Protein AF-A0A453JU46-F1 (afdb_monomer)

InterPro domains:
  IPR044986 Kinesin-like protein KIF15/KIN-12 [PTHR37739] (1-219)

Structure (mmCIF, N/CA/C/O backbone):
data_AF-A0A453JU46-F1
#
_entry.id   AF-A0A453JU46-F1
#
loop_
_atom_site.group_PDB
_atom_site.id
_atom_site.type_symbol
_atom_site.label_atom_id
_atom_site.label_alt_id
_atom_site.label_comp_id
_atom_site.label_asym_id
_atom_site.label_entity_id
_atom_site.label_seq_id
_atom_site.pdbx_PDB_ins_code
_atom_site.Cartn_x
_atom_site.Cartn_y
_atom_site.Cartn_z
_atom_site.occupancy
_atom_site.B_iso_or_equiv
_atom_site.auth_seq_id
_atom_site.auth_comp_id
_atom_site.auth_asym_id
_atom_site.auth_atom_id
_atom_site.pdbx_PDB_model_num
ATOM 1 N N . MET A 1 1 ? 54.186 33.651 -95.952 1.00 69.62 1 MET A N 1
ATOM 2 C CA . MET A 1 1 ? 53.707 34.068 -94.615 1.00 69.62 1 MET A CA 1
ATOM 3 C C . MET A 1 1 ? 52.520 33.231 -94.115 1.00 69.62 1 MET A C 1
ATOM 5 O O . MET A 1 1 ? 52.622 32.747 -93.003 1.00 69.62 1 MET A O 1
ATOM 9 N N . LYS A 1 2 ? 51.456 32.973 -94.900 1.00 84.31 2 LYS A N 1
ATOM 10 C CA . LYS A 1 2 ? 50.237 32.256 -94.434 1.00 84.31 2 LYS A CA 1
ATOM 11 C C . LYS A 1 2 ? 50.451 30.853 -93.828 1.00 84.31 2 LYS A C 1
ATOM 13 O O . LYS A 1 2 ? 49.889 30.560 -92.787 1.00 84.31 2 LYS A O 1
ATOM 18 N N . LEU A 1 3 ? 51.297 30.018 -94.438 1.00 89.25 3 LEU A N 1
ATOM 19 C CA . LEU A 1 3 ? 51.565 28.649 -93.956 1.00 89.25 3 LEU A CA 1
ATOM 20 C C . LEU A 1 3 ? 52.193 28.597 -92.555 1.00 89.25 3 LEU A C 1
ATOM 22 O O . LEU A 1 3 ? 51.940 27.665 -91.805 1.00 89.25 3 LEU A O 1
ATOM 26 N N . LYS A 1 4 ? 53.015 29.594 -92.205 1.00 90.38 4 LYS A N 1
ATOM 27 C CA . LYS A 1 4 ? 53.660 29.663 -90.890 1.00 90.38 4 LYS A CA 1
ATOM 28 C C . LYS A 1 4 ? 52.635 29.968 -89.797 1.00 90.38 4 LYS A C 1
ATOM 30 O O . LYS A 1 4 ? 52.620 29.296 -88.785 1.00 90.38 4 LYS A O 1
ATOM 35 N N . GLN A 1 5 ? 51.741 30.916 -90.066 1.00 91.88 5 GLN A N 1
ATOM 36 C CA . GLN A 1 5 ? 50.672 31.289 -89.144 1.00 91.88 5 GLN A CA 1
ATOM 37 C C . GLN A 1 5 ? 49.720 30.118 -88.860 1.00 91.88 5 GLN A C 1
ATOM 39 O O . GLN A 1 5 ? 49.411 29.855 -87.710 1.00 91.88 5 GLN A O 1
ATOM 44 N N . GLN A 1 6 ? 49.338 29.359 -89.892 1.00 93.81 6 GLN A N 1
ATOM 45 C CA . GLN A 1 6 ? 48.514 28.155 -89.718 1.00 93.81 6 GLN A CA 1
ATOM 46 C C . GLN A 1 6 ? 49.227 27.058 -88.915 1.00 93.81 6 GLN A C 1
ATOM 48 O O . GLN A 1 6 ? 48.598 26.336 -88.151 1.00 93.81 6 GLN A O 1
ATOM 53 N N . LEU A 1 7 ? 50.545 26.916 -89.086 1.00 93.75 7 LEU A N 1
ATOM 54 C CA . LEU A 1 7 ? 51.336 25.981 -88.288 1.00 93.75 7 LEU A CA 1
ATOM 55 C C . LEU A 1 7 ? 51.391 26.408 -86.815 1.00 93.75 7 LEU A C 1
ATOM 57 O O . LEU A 1 7 ? 51.250 25.555 -85.945 1.00 93.75 7 LEU A O 1
ATOM 61 N N . ASP A 1 8 ? 51.578 27.701 -86.550 1.00 94.94 8 ASP A N 1
ATOM 62 C CA . ASP A 1 8 ? 51.599 28.253 -85.194 1.00 94.94 8 ASP A CA 1
ATOM 63 C C . ASP A 1 8 ? 50.229 28.057 -84.505 1.00 94.94 8 ASP A C 1
ATOM 65 O O . ASP A 1 8 ? 50.184 27.554 -83.384 1.00 94.94 8 ASP A O 1
ATOM 69 N N . GLU A 1 9 ? 49.117 28.310 -85.211 1.00 95.38 9 GLU A N 1
ATOM 70 C CA . GLU A 1 9 ? 47.746 28.037 -84.737 1.00 95.38 9 GLU A CA 1
ATOM 71 C C . GLU A 1 9 ? 47.550 26.554 -84.369 1.00 95.38 9 GLU A C 1
ATOM 73 O O . GLU A 1 9 ? 47.097 26.238 -83.269 1.00 95.38 9 GLU A O 1
ATOM 78 N N . PHE A 1 10 ? 47.971 25.619 -85.231 1.00 96.88 10 PHE A N 1
ATOM 79 C CA . PHE A 1 10 ? 47.885 24.187 -84.915 1.00 96.88 10 PHE A CA 1
ATOM 80 C C . PHE A 1 10 ? 48.774 23.770 -83.736 1.00 96.88 10 PHE A C 1
ATOM 82 O O . PHE A 1 10 ? 48.432 22.839 -83.003 1.00 96.88 10 PHE A O 1
ATOM 89 N N . ILE A 1 11 ? 49.924 24.421 -83.540 1.00 96.50 11 ILE A N 1
ATOM 90 C CA . ILE A 1 11 ? 50.794 24.162 -82.387 1.00 96.50 11 ILE A CA 1
ATOM 91 C C . ILE A 1 11 ? 50.118 24.631 -81.094 1.00 96.50 11 ILE A C 1
ATOM 93 O O . ILE A 1 11 ? 50.162 23.896 -80.103 1.00 96.50 11 ILE A O 1
ATOM 97 N N . GLU A 1 12 ? 49.481 25.803 -81.107 1.00 96.88 12 GLU A N 1
ATOM 98 C CA . GLU A 1 12 ? 48.741 26.353 -79.967 1.00 96.88 12 GLU A CA 1
ATOM 99 C C . GLU A 1 12 ? 47.515 25.505 -79.612 1.00 96.88 12 GLU A C 1
ATOM 101 O O . GLU A 1 12 ? 47.357 25.127 -78.451 1.00 96.88 12 GLU A O 1
ATOM 106 N N . GLU A 1 13 ? 46.695 25.121 -80.594 1.00 97.12 13 GLU A N 1
ATOM 107 C CA . GLU A 1 13 ? 45.540 24.237 -80.375 1.00 97.12 13 GLU A CA 1
ATOM 108 C C . GLU A 1 13 ? 45.971 22.891 -79.787 1.00 97.12 13 GLU A C 1
ATOM 110 O O . GLU A 1 13 ? 45.407 22.422 -78.796 1.00 97.12 13 GLU A O 1
ATOM 115 N N . ARG A 1 14 ? 47.034 22.290 -80.342 1.00 97.50 14 ARG A N 1
ATOM 116 C CA . ARG A 1 14 ? 47.602 21.046 -79.811 1.00 97.50 14 ARG A CA 1
ATOM 117 C C . ARG A 1 14 ? 48.056 21.218 -78.363 1.00 97.50 14 ARG A C 1
ATOM 119 O O . ARG A 1 14 ? 47.830 20.319 -77.555 1.00 97.50 14 ARG A O 1
ATOM 126 N N . GLN A 1 15 ? 48.714 22.330 -78.033 1.00 97.88 15 GLN A N 1
ATOM 127 C CA . GLN A 1 15 ? 49.172 22.589 -76.670 1.00 97.88 15 GLN A CA 1
ATOM 128 C C . GLN A 1 15 ? 47.989 22.778 -75.713 1.00 97.88 15 GLN A C 1
ATOM 130 O O . GLN A 1 15 ? 47.972 22.164 -74.651 1.00 97.88 15 GLN A O 1
ATOM 135 N N . SER A 1 16 ? 46.962 23.522 -76.129 1.00 97.38 16 SER A N 1
ATOM 136 C CA . SER A 1 16 ? 45.732 23.708 -75.357 1.00 97.38 16 SER A CA 1
ATOM 137 C C . SER A 1 16 ? 45.021 22.381 -75.070 1.00 97.38 16 SER A C 1
ATOM 139 O O . SER A 1 16 ? 44.608 22.148 -73.935 1.00 97.38 16 SER A O 1
ATOM 141 N N . TRP A 1 17 ? 44.934 21.473 -76.049 1.00 98.12 17 TRP A N 1
ATOM 142 C CA . TRP A 1 17 ? 44.357 20.141 -75.832 1.00 98.12 17 TRP A CA 1
ATOM 143 C C . TRP A 1 17 ? 45.194 19.284 -74.885 1.00 98.12 17 TRP A C 1
ATOM 145 O O . TRP A 1 17 ? 44.633 18.562 -74.064 1.00 98.12 17 TRP A O 1
ATOM 155 N N . ILE A 1 18 ? 46.526 19.353 -74.973 1.00 97.88 18 ILE A N 1
ATOM 156 C CA . ILE A 1 18 ? 47.413 18.654 -74.032 1.00 97.88 18 ILE A CA 1
ATOM 157 C C . ILE A 1 18 ? 47.182 19.171 -72.607 1.00 97.88 18 ILE A C 1
ATOM 159 O O . ILE A 1 18 ? 47.066 18.368 -71.680 1.00 97.88 18 ILE A O 1
ATOM 163 N N . ASP A 1 19 ? 47.067 20.486 -72.433 1.00 97.88 19 ASP A N 1
ATOM 164 C CA . ASP A 1 19 ? 46.841 21.102 -71.127 1.00 97.88 19 ASP A CA 1
ATOM 165 C C . ASP A 1 19 ? 45.457 20.741 -70.562 1.00 97.88 19 ASP A C 1
ATOM 167 O O . ASP A 1 19 ? 45.364 20.359 -69.393 1.00 97.88 19 ASP A O 1
ATOM 171 N N . GLU A 1 20 ? 44.397 20.748 -71.382 1.00 98.06 20 GLU A N 1
ATOM 172 C CA . GLU A 1 20 ? 43.064 20.301 -70.950 1.00 98.06 20 GLU A CA 1
ATOM 173 C C . GLU A 1 20 ? 43.069 18.811 -70.573 1.00 98.06 20 GLU A C 1
ATOM 175 O O . GLU A 1 20 ? 42.513 18.433 -69.540 1.00 98.06 20 GLU A O 1
ATOM 180 N N . ILE A 1 21 ? 43.735 17.953 -71.354 1.00 98.00 21 ILE A N 1
ATOM 181 C CA . ILE A 1 21 ? 43.877 16.527 -71.026 1.00 98.00 21 ILE A CA 1
ATOM 182 C C . ILE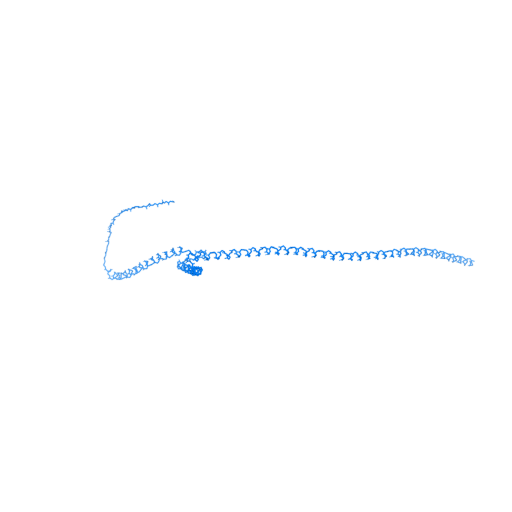 A 1 21 ? 44.589 16.356 -69.681 1.00 98.00 21 ILE A C 1
ATOM 184 O O . ILE A 1 21 ? 44.115 15.594 -68.836 1.00 98.00 21 ILE A O 1
ATOM 188 N N . ASN A 1 22 ? 45.689 17.075 -69.453 1.00 97.88 22 ASN A N 1
ATOM 189 C CA . ASN A 1 22 ? 46.433 17.019 -68.195 1.00 97.88 22 ASN A CA 1
ATOM 190 C C . ASN A 1 22 ? 45.587 17.514 -67.013 1.00 97.88 22 ASN A C 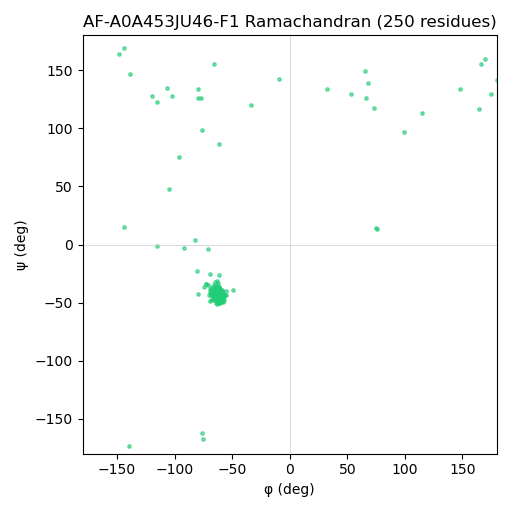1
ATOM 192 O O . ASN A 1 22 ? 45.574 16.880 -65.953 1.00 97.88 22 ASN A O 1
ATOM 196 N N . GLN A 1 23 ? 44.831 18.600 -67.194 1.00 98.00 23 GLN A N 1
ATOM 197 C CA . GLN A 1 23 ? 43.916 19.114 -66.177 1.00 98.00 23 GLN A CA 1
ATOM 198 C C . GLN A 1 23 ? 42.830 18.085 -65.838 1.00 98.00 23 GLN A C 1
ATOM 200 O O . GLN A 1 23 ? 42.654 17.741 -64.669 1.00 98.00 23 GLN A O 1
ATOM 205 N N . ARG A 1 24 ? 42.155 17.521 -66.847 1.00 98.06 24 ARG A N 1
ATOM 206 C CA . ARG A 1 24 ? 41.118 16.491 -66.662 1.00 98.06 24 ARG A CA 1
ATOM 207 C C . ARG A 1 24 ? 41.668 15.240 -65.984 1.00 98.06 24 ARG A C 1
ATOM 209 O O . ARG A 1 24 ? 40.981 14.640 -65.161 1.00 98.06 24 ARG A O 1
ATOM 216 N N . GLN A 1 25 ? 42.895 14.832 -66.312 1.00 97.69 25 GLN A N 1
ATOM 217 C CA . GLN A 1 25 ? 43.558 13.700 -65.659 1.00 97.69 25 GLN A CA 1
ATOM 218 C C . GLN A 1 25 ? 43.851 13.986 -64.183 1.00 97.69 25 GLN A C 1
ATOM 220 O O . GLN A 1 25 ? 43.612 13.118 -63.342 1.00 97.69 25 GLN A O 1
ATOM 225 N N . SER A 1 26 ? 44.306 15.199 -63.858 1.00 97.69 26 SER A N 1
ATOM 226 C CA . SER A 1 26 ? 44.518 15.641 -62.475 1.00 97.69 26 SER A CA 1
ATOM 227 C C . SER A 1 26 ? 43.207 15.659 -61.678 1.00 97.69 26 SER A C 1
ATOM 229 O O . SER A 1 26 ? 43.120 15.061 -60.603 1.00 97.69 26 SER A O 1
ATOM 231 N N . GLU A 1 27 ? 42.149 16.248 -62.242 1.00 97.88 27 GLU A N 1
ATOM 232 C CA . GLU A 1 27 ? 40.809 16.290 -61.642 1.00 97.88 27 GLU A CA 1
ATOM 233 C C . GLU A 1 27 ? 40.238 14.883 -61.418 1.00 97.88 27 GLU A C 1
ATOM 235 O O . GLU A 1 27 ? 39.717 14.578 -60.344 1.00 97.88 27 GLU A O 1
ATOM 240 N N . LEU A 1 28 ? 40.387 13.988 -62.398 1.00 98.19 28 LEU A N 1
ATOM 241 C CA . LEU A 1 28 ? 39.959 12.595 -62.291 1.00 98.19 28 LEU A CA 1
ATOM 242 C C . LEU A 1 28 ? 40.758 11.828 -61.226 1.00 98.19 28 LEU A C 1
ATOM 244 O O . LEU A 1 28 ? 40.186 10.997 -60.516 1.00 98.19 28 LEU A O 1
ATOM 248 N N . GLY A 1 29 ? 42.055 12.109 -61.083 1.00 98.25 29 GLY A N 1
ATOM 249 C CA . GLY A 1 29 ? 42.890 11.576 -60.006 1.00 98.25 29 GLY A CA 1
ATOM 250 C C . GLY A 1 29 ? 42.406 12.024 -58.625 1.00 98.25 29 GLY A C 1
ATOM 251 O O . GLY A 1 29 ? 42.187 11.185 -57.749 1.00 98.25 29 GLY A O 1
ATOM 252 N N . ALA A 1 30 ? 42.155 13.325 -58.453 1.00 98.31 30 ALA A N 1
ATOM 253 C CA . ALA A 1 30 ? 41.624 13.886 -57.212 1.00 98.31 30 ALA A CA 1
ATOM 254 C C . ALA A 1 30 ? 40.248 13.293 -56.860 1.00 98.31 30 ALA A C 1
ATOM 256 O O . ALA A 1 30 ? 40.045 12.827 -55.739 1.00 98.31 30 ALA A O 1
ATOM 257 N N . ALA A 1 31 ? 39.336 13.211 -57.835 1.00 98.19 31 ALA A N 1
ATOM 258 C CA . ALA A 1 31 ? 38.009 12.631 -57.643 1.00 98.19 31 ALA A CA 1
ATOM 259 C C . ALA A 1 31 ? 38.072 11.160 -57.195 1.00 98.19 31 ALA A C 1
ATOM 261 O O . ALA A 1 31 ? 37.333 10.758 -56.297 1.00 98.19 31 ALA A O 1
ATOM 262 N N . ARG A 1 32 ? 38.981 10.355 -57.767 1.00 98.25 32 ARG A N 1
ATOM 263 C CA . ARG A 1 32 ? 39.184 8.955 -57.350 1.00 98.25 32 ARG A CA 1
ATOM 264 C C . ARG A 1 32 ? 39.638 8.844 -55.897 1.00 98.25 32 ARG A C 1
ATOM 266 O O . ARG A 1 32 ? 39.113 8.002 -55.173 1.00 98.25 32 ARG A O 1
ATOM 273 N N . ILE A 1 33 ? 40.572 9.695 -55.470 1.00 98.31 33 ILE A N 1
ATOM 274 C CA . ILE A 1 33 ? 41.051 9.718 -54.081 1.00 98.31 33 ILE A CA 1
ATOM 275 C C . ILE A 1 33 ? 39.904 10.075 -53.133 1.00 98.31 33 ILE A C 1
ATOM 277 O O . ILE A 1 33 ? 39.695 9.381 -52.141 1.00 98.31 33 ILE A O 1
ATOM 281 N N . THR A 1 34 ? 39.124 11.113 -53.449 1.00 98.50 34 THR A N 1
ATOM 282 C CA . THR A 1 34 ? 37.988 11.527 -52.613 1.00 98.50 34 THR A CA 1
ATOM 283 C C . THR A 1 34 ? 36.923 10.437 -52.509 1.00 98.50 34 THR A C 1
ATOM 285 O O . THR A 1 34 ? 36.422 10.181 -51.416 1.00 98.50 34 THR A O 1
ATOM 288 N N . VAL A 1 35 ? 36.594 9.756 -53.611 1.00 98.50 35 VAL A N 1
ATOM 289 C CA . VAL A 1 35 ? 35.643 8.630 -53.591 1.00 98.50 35 VAL A CA 1
ATOM 290 C C . VAL A 1 35 ? 36.139 7.509 -52.681 1.00 98.50 35 VAL A C 1
ATOM 292 O O . VAL A 1 35 ? 35.359 6.974 -51.897 1.00 98.50 35 VAL A O 1
ATOM 295 N N . GLU A 1 36 ? 37.426 7.174 -52.738 1.00 98.38 36 GLU A N 1
ATOM 296 C CA . GLU A 1 36 ? 37.984 6.117 -51.895 1.00 98.38 36 GLU A CA 1
ATOM 297 C C . GLU A 1 36 ? 38.006 6.510 -50.408 1.00 98.38 36 GLU A C 1
ATOM 299 O O . GLU A 1 36 ? 37.638 5.710 -49.549 1.00 98.38 36 GLU A O 1
ATOM 304 N N . GLN A 1 37 ? 38.327 7.767 -50.092 1.00 98.44 37 GLN A N 1
ATOM 305 C CA . GLN A 1 37 ? 38.234 8.293 -48.724 1.00 98.44 37 GLN A CA 1
ATOM 306 C C . GLN A 1 37 ? 36.798 8.242 -48.182 1.00 98.44 37 GLN A C 1
ATOM 308 O O . GLN A 1 37 ? 36.578 7.863 -47.029 1.00 98.44 37 GLN A O 1
ATOM 313 N N . LEU A 1 38 ? 35.808 8.597 -49.008 1.00 98.44 38 LEU A N 1
ATOM 314 C CA . LEU A 1 38 ? 34.397 8.522 -48.629 1.00 98.44 38 LEU A CA 1
ATOM 315 C C . LEU A 1 38 ? 33.949 7.076 -48.398 1.00 98.44 38 LEU A C 1
ATOM 317 O O . LEU A 1 38 ? 33.272 6.822 -47.405 1.00 98.44 38 LEU A O 1
ATOM 321 N N . ARG A 1 39 ? 34.380 6.130 -49.240 1.00 98.50 39 ARG A N 1
ATOM 322 C CA . ARG A 1 39 ? 34.107 4.695 -49.050 1.00 98.50 39 ARG A CA 1
ATOM 323 C C . ARG A 1 39 ? 34.681 4.165 -47.744 1.00 98.50 39 ARG A C 1
ATOM 325 O O . ARG A 1 39 ? 33.989 3.474 -47.005 1.00 98.50 39 ARG A O 1
ATOM 332 N N . GLN A 1 40 ? 35.924 4.519 -47.418 1.00 98.31 40 GLN A N 1
ATOM 333 C CA . GLN A 1 40 ? 36.535 4.128 -46.145 1.00 98.31 40 GLN A CA 1
ATOM 334 C C . GLN A 1 40 ? 35.738 4.673 -44.957 1.00 98.31 40 GLN A C 1
ATOM 336 O O . GLN A 1 40 ? 35.436 3.933 -44.020 1.00 98.31 40 GLN A O 1
ATOM 341 N N . LYS A 1 41 ? 35.338 5.949 -45.013 1.00 98.44 41 LYS A N 1
ATOM 342 C CA . LYS A 1 41 ? 34.505 6.562 -43.974 1.00 98.44 41 LYS A CA 1
ATOM 343 C C . LYS A 1 41 ? 33.145 5.871 -43.849 1.00 98.44 41 LYS A C 1
ATOM 345 O O . LYS A 1 41 ? 32.692 5.633 -42.734 1.00 98.44 41 LYS A O 1
ATOM 350 N N . GLU A 1 42 ? 32.503 5.543 -44.966 1.00 98.38 42 GLU A N 1
ATOM 351 C CA . GLU A 1 42 ? 31.235 4.810 -44.988 1.00 98.38 42 GLU A CA 1
ATOM 352 C C . GLU A 1 42 ? 31.367 3.443 -44.310 1.00 98.38 42 GLU A C 1
ATOM 354 O O . GLU A 1 42 ? 30.565 3.123 -43.434 1.00 98.38 42 GLU A O 1
ATOM 359 N N . HIS A 1 43 ? 32.422 2.683 -44.615 1.00 98.38 43 HIS A N 1
ATOM 360 C CA . HIS A 1 43 ? 32.685 1.402 -43.957 1.00 98.38 43 HIS A CA 1
ATOM 361 C C . HIS A 1 43 ? 32.849 1.533 -42.437 1.00 98.38 43 HIS A C 1
ATOM 363 O O . HIS A 1 43 ? 32.278 0.731 -41.697 1.00 98.38 43 HIS A O 1
ATOM 369 N N . PHE A 1 44 ? 33.574 2.552 -41.962 1.00 98.44 44 PHE A N 1
ATOM 370 C CA . PHE A 1 44 ? 33.704 2.821 -40.525 1.00 98.44 44 PHE A CA 1
ATOM 371 C C . PHE A 1 44 ? 32.356 3.146 -39.873 1.00 98.44 44 PHE A C 1
ATOM 373 O O . PHE A 1 44 ? 32.033 2.578 -38.832 1.00 98.44 44 PHE A O 1
ATOM 380 N N . MET A 1 45 ? 31.548 4.008 -40.498 1.00 98.44 45 MET A N 1
ATOM 381 C CA . MET A 1 45 ? 30.232 4.375 -39.965 1.00 98.44 45 MET A CA 1
ATOM 382 C C . MET A 1 45 ? 29.277 3.176 -39.916 1.00 98.44 45 MET A C 1
ATOM 384 O O . MET A 1 45 ? 28.542 3.020 -38.945 1.00 98.44 45 MET A O 1
ATOM 388 N N . VAL A 1 46 ? 29.291 2.305 -40.930 1.00 98.62 46 VAL A N 1
ATOM 389 C CA . VAL A 1 46 ? 28.475 1.079 -40.934 1.00 98.62 46 VAL A CA 1
ATOM 390 C C . VAL A 1 46 ? 28.878 0.152 -39.785 1.00 98.62 46 VAL A C 1
ATOM 392 O O . VAL A 1 46 ? 28.008 -0.322 -39.055 1.00 98.62 46 VAL A O 1
ATOM 395 N N . ALA A 1 47 ? 30.181 -0.053 -39.572 1.00 98.38 47 ALA A N 1
ATOM 396 C CA . ALA A 1 47 ? 30.676 -0.880 -38.473 1.00 98.38 47 ALA A CA 1
ATOM 397 C C . ALA A 1 47 ? 30.285 -0.317 -37.093 1.00 98.38 47 ALA A C 1
ATOM 399 O O . ALA A 1 47 ? 29.863 -1.070 -36.216 1.00 98.38 47 ALA A O 1
ATOM 400 N N . GLU A 1 48 ? 30.374 1.003 -36.909 1.00 98.31 48 GLU A N 1
ATOM 401 C CA . GLU A 1 48 ? 29.955 1.677 -35.675 1.00 98.31 48 GLU A CA 1
ATOM 402 C C . GLU A 1 48 ? 28.447 1.529 -35.429 1.00 98.31 48 GLU A C 1
ATOM 404 O O . GLU A 1 48 ? 28.020 1.198 -34.323 1.00 98.31 48 GLU A O 1
ATOM 409 N N . VAL A 1 49 ? 27.628 1.694 -36.470 1.00 98.56 49 VAL A N 1
ATOM 410 C CA . VAL A 1 49 ? 26.175 1.495 -36.383 1.00 98.56 49 VAL A CA 1
ATOM 411 C C . VAL A 1 49 ? 25.831 0.063 -35.976 1.00 98.56 49 VAL A C 1
ATOM 413 O O . VAL A 1 49 ? 24.940 -0.141 -35.148 1.00 98.56 49 VAL A O 1
ATOM 416 N N . ASP A 1 50 ? 26.509 -0.935 -36.536 1.00 98.56 50 ASP A N 1
ATOM 417 C CA . ASP A 1 50 ? 26.232 -2.333 -36.214 1.00 98.56 50 ASP A CA 1
ATOM 418 C C . ASP A 1 50 ? 26.696 -2.709 -34.801 1.00 98.56 50 ASP A C 1
ATOM 420 O O . ASP A 1 50 ? 25.980 -3.434 -34.101 1.00 98.56 50 ASP A O 1
ATOM 424 N N . LEU A 1 51 ? 27.807 -2.136 -34.327 1.00 98.56 51 LEU A N 1
ATOM 425 C CA . LEU A 1 51 ? 28.226 -2.249 -32.930 1.00 98.56 51 LEU A CA 1
ATOM 426 C C . LEU A 1 51 ? 27.168 -1.656 -31.986 1.00 98.56 51 LEU A C 1
ATOM 428 O O . LEU A 1 51 ? 26.707 -2.336 -31.069 1.00 98.56 51 LEU A O 1
ATOM 432 N N . LEU A 1 52 ? 26.710 -0.430 -32.255 1.00 98.62 52 LEU A N 1
ATOM 433 C CA . LEU A 1 52 ? 25.688 0.238 -31.444 1.00 98.62 52 LEU A CA 1
ATOM 434 C C . LEU A 1 52 ? 24.359 -0.529 -31.437 1.00 98.62 52 LEU A C 1
ATOM 436 O O . LEU A 1 52 ? 23.681 -0.590 -30.409 1.00 98.62 52 LEU A O 1
ATOM 440 N N . LYS A 1 53 ? 23.967 -1.151 -32.556 1.00 98.75 53 LYS A N 1
ATOM 441 C CA . LYS A 1 53 ? 22.783 -2.026 -32.599 1.00 98.75 53 LYS A CA 1
ATOM 442 C C . LYS A 1 53 ? 22.949 -3.249 -31.698 1.00 98.75 53 LYS A C 1
ATOM 444 O O . LYS A 1 53 ? 21.999 -3.597 -30.993 1.00 98.75 53 LYS A O 1
ATOM 449 N N . ALA A 1 54 ? 24.119 -3.889 -31.716 1.00 98.56 54 ALA A N 1
ATOM 450 C CA . ALA A 1 54 ? 24.403 -5.053 -30.880 1.00 98.56 54 ALA A CA 1
ATOM 451 C C . ALA A 1 54 ? 24.380 -4.691 -29.386 1.00 98.56 54 ALA A C 1
ATOM 453 O O . ALA A 1 54 ? 23.724 -5.371 -28.594 1.00 98.56 54 ALA A O 1
ATOM 454 N N . GLU A 1 55 ? 25.009 -3.577 -29.006 1.00 98.44 55 GLU A N 1
ATOM 455 C CA . GLU A 1 55 ? 24.974 -3.063 -27.634 1.00 98.44 55 GLU A CA 1
ATOM 456 C C . GLU A 1 55 ? 23.549 -2.714 -27.192 1.00 98.44 55 GLU A C 1
ATOM 458 O O . GLU A 1 55 ? 23.117 -3.107 -26.110 1.00 98.44 55 GLU A O 1
ATOM 463 N N . ASN A 1 56 ? 22.769 -2.046 -28.044 1.00 98.56 56 ASN A N 1
ATOM 464 C CA . ASN A 1 56 ? 21.380 -1.697 -27.745 1.00 98.56 56 ASN A CA 1
ATOM 465 C C . ASN A 1 56 ? 20.504 -2.949 -27.544 1.00 98.56 56 ASN A C 1
ATOM 467 O O . ASN A 1 56 ? 19.699 -3.007 -26.613 1.00 98.56 56 ASN A O 1
ATOM 471 N N . ALA A 1 57 ? 20.687 -3.989 -28.363 1.00 98.62 57 ALA A N 1
ATOM 472 C CA . ALA A 1 57 ? 20.006 -5.271 -28.171 1.00 98.62 57 ALA A CA 1
ATOM 473 C C . ALA A 1 57 ? 20.389 -5.940 -26.835 1.00 98.62 57 ALA A C 1
ATOM 475 O O . ALA A 1 57 ? 19.519 -6.472 -26.135 1.00 98.62 57 ALA A O 1
ATOM 476 N N . ASN A 1 58 ? 21.664 -5.862 -26.446 1.00 98.56 58 ASN A N 1
ATOM 477 C CA . ASN A 1 58 ? 22.133 -6.359 -25.155 1.00 98.56 58 ASN A CA 1
ATOM 478 C C . ASN A 1 58 ? 21.493 -5.586 -23.988 1.00 98.56 58 ASN A C 1
ATOM 480 O O . ASN A 1 58 ? 20.879 -6.188 -23.109 1.00 98.56 58 ASN A O 1
ATOM 484 N N . TYR A 1 59 ? 21.527 -4.249 -24.019 1.00 98.69 59 TYR A N 1
ATOM 485 C CA . TYR A 1 59 ? 20.914 -3.423 -22.975 1.00 98.69 59 TYR A CA 1
ATOM 486 C C . TYR A 1 59 ? 19.409 -3.658 -22.845 1.00 98.69 59 TYR A C 1
ATOM 488 O O . TYR A 1 59 ? 18.911 -3.765 -21.728 1.00 98.69 59 TYR A O 1
ATOM 496 N N . LYS A 1 60 ? 18.680 -3.823 -23.955 1.00 98.75 60 LYS A N 1
ATOM 497 C CA . LYS A 1 60 ? 17.256 -4.196 -23.917 1.00 98.75 60 LYS A CA 1
ATOM 498 C C . LYS A 1 60 ? 17.021 -5.524 -23.200 1.00 98.75 60 LYS A C 1
ATOM 500 O O . LYS A 1 60 ? 16.075 -5.637 -22.426 1.00 98.75 60 LYS A O 1
ATOM 505 N N . THR A 1 61 ? 17.890 -6.506 -23.427 1.00 98.62 61 THR A N 1
ATOM 506 C CA . THR A 1 61 ? 17.811 -7.814 -22.762 1.00 98.62 61 THR A CA 1
ATOM 507 C C . THR A 1 61 ? 18.072 -7.685 -21.261 1.00 98.62 61 THR A C 1
ATOM 509 O O . THR A 1 61 ? 17.326 -8.237 -20.454 1.00 98.62 61 THR A O 1
ATOM 512 N N . ILE A 1 62 ? 19.085 -6.906 -20.873 1.00 98.62 62 ILE A N 1
ATOM 513 C CA . ILE A 1 62 ? 19.398 -6.630 -19.464 1.00 98.62 62 ILE A CA 1
ATOM 514 C C . ILE A 1 62 ? 18.222 -5.927 -18.779 1.00 98.62 62 ILE A C 1
ATOM 516 O O . ILE A 1 62 ? 17.791 -6.365 -17.716 1.00 98.62 62 ILE A O 1
ATOM 520 N N . ILE A 1 63 ? 17.667 -4.882 -19.401 1.00 98.69 63 ILE A N 1
ATOM 521 C CA . ILE A 1 63 ? 16.508 -4.147 -18.878 1.00 98.69 63 ILE A CA 1
ATOM 522 C C . ILE A 1 63 ? 15.326 -5.095 -18.673 1.00 98.69 63 ILE A C 1
ATOM 524 O O . ILE A 1 63 ? 14.751 -5.119 -17.590 1.00 98.69 63 ILE A O 1
ATOM 528 N N . PHE A 1 64 ? 15.003 -5.922 -19.668 1.00 98.56 64 PHE A N 1
ATOM 529 C CA . PHE A 1 64 ? 13.906 -6.882 -19.567 1.00 98.56 64 PHE A CA 1
ATOM 530 C C . PHE A 1 64 ? 14.086 -7.862 -18.396 1.00 98.56 64 PHE A C 1
ATOM 532 O O . PHE A 1 64 ? 13.148 -8.098 -17.632 1.00 98.56 64 PHE A O 1
ATOM 539 N N . ASN A 1 65 ? 15.296 -8.399 -18.218 1.00 98.56 65 ASN A N 1
ATOM 540 C CA . ASN A 1 65 ? 15.599 -9.319 -17.121 1.00 98.56 65 ASN A CA 1
ATOM 541 C C . ASN A 1 65 ? 15.482 -8.635 -15.752 1.00 98.56 65 ASN A C 1
ATOM 543 O O . ASN A 1 65 ? 14.884 -9.198 -14.835 1.00 98.56 65 ASN A O 1
ATOM 547 N N . LEU A 1 66 ? 16.004 -7.411 -15.626 1.00 98.62 66 LEU A N 1
ATOM 548 C CA . LEU A 1 66 ? 15.907 -6.630 -14.392 1.00 98.62 66 LEU A CA 1
ATOM 549 C C . LEU A 1 66 ? 14.452 -6.281 -14.057 1.00 98.62 66 LEU A C 1
ATOM 551 O O . LEU A 1 66 ? 14.043 -6.385 -12.903 1.00 98.62 66 LEU A O 1
ATOM 555 N N . GLU A 1 67 ? 13.639 -5.914 -15.048 1.00 98.44 67 GLU A N 1
ATOM 556 C CA . GLU A 1 67 ? 12.211 -5.659 -14.844 1.00 98.44 67 GLU A CA 1
ATOM 557 C C . GLU A 1 67 ? 11.457 -6.903 -14.349 1.00 98.44 67 GLU A C 1
ATOM 559 O O . GLU A 1 67 ? 10.574 -6.792 -13.492 1.00 98.44 67 GLU A O 1
ATOM 564 N N . ASP A 1 68 ? 11.780 -8.089 -14.874 1.00 98.50 68 ASP A N 1
ATOM 565 C CA . ASP A 1 68 ? 11.193 -9.352 -14.416 1.00 98.50 68 ASP A CA 1
ATOM 566 C C . ASP A 1 68 ? 11.632 -9.701 -12.985 1.00 98.50 68 ASP A C 1
ATOM 568 O O . ASP A 1 68 ? 10.803 -10.079 -12.149 1.00 98.50 68 ASP A O 1
ATOM 572 N N . GLU A 1 69 ? 12.909 -9.503 -12.659 1.00 98.38 69 GLU A N 1
ATOM 573 C CA . GLU A 1 69 ? 13.436 -9.720 -11.311 1.00 98.38 69 GLU A CA 1
ATOM 574 C C . GLU A 1 69 ? 12.784 -8.780 -10.289 1.00 98.38 69 GLU A C 1
ATOM 576 O O . GLU A 1 69 ? 12.299 -9.236 -9.250 1.00 98.38 69 GLU A O 1
ATOM 581 N N . VAL A 1 70 ? 12.645 -7.490 -10.615 1.00 98.50 70 VAL A N 1
ATOM 582 C CA . VAL A 1 70 ? 11.930 -6.517 -9.774 1.00 98.50 70 VAL A CA 1
ATOM 583 C C . VAL A 1 70 ? 10.482 -6.954 -9.543 1.00 98.50 70 VAL A C 1
ATOM 585 O O . VAL A 1 70 ? 10.000 -6.923 -8.405 1.00 98.50 70 VAL A O 1
ATOM 588 N N . LYS A 1 71 ? 9.773 -7.416 -10.582 1.00 98.38 71 LYS A N 1
ATOM 589 C CA . LYS A 1 71 ? 8.396 -7.926 -10.444 1.00 98.38 71 LYS A CA 1
ATOM 590 C C . LYS A 1 71 ? 8.330 -9.151 -9.530 1.00 98.38 71 LYS A C 1
ATOM 592 O O . LYS A 1 71 ? 7.427 -9.230 -8.692 1.00 98.38 71 LYS A O 1
ATOM 597 N N . LYS A 1 72 ? 9.266 -10.096 -9.660 1.00 98.31 72 LYS A N 1
ATOM 598 C CA . LYS A 1 72 ? 9.351 -11.296 -8.810 1.00 98.31 72 LYS A CA 1
ATOM 599 C C . LYS A 1 72 ? 9.621 -10.935 -7.350 1.00 98.31 72 LYS A C 1
ATOM 601 O O . LYS A 1 72 ? 8.848 -11.344 -6.480 1.00 98.31 72 LYS A O 1
ATOM 606 N N . LEU A 1 73 ? 10.638 -10.114 -7.092 1.00 97.81 73 LEU A N 1
ATOM 607 C CA . LEU A 1 73 ? 10.999 -9.662 -5.746 1.00 97.81 73 LEU A CA 1
ATOM 608 C C . LEU A 1 73 ? 9.851 -8.893 -5.083 1.00 97.81 73 LEU A C 1
ATOM 610 O O . LEU A 1 73 ? 9.497 -9.173 -3.938 1.00 97.81 73 LEU A O 1
ATOM 614 N N . THR A 1 74 ? 9.186 -8.002 -5.822 1.00 97.31 74 THR A N 1
ATOM 615 C CA . THR A 1 74 ? 8.034 -7.240 -5.313 1.00 97.31 74 THR A CA 1
ATOM 616 C C . THR A 1 74 ? 6.880 -8.160 -4.911 1.00 97.31 74 THR A C 1
ATOM 618 O O . THR A 1 74 ? 6.254 -7.963 -3.865 1.00 97.31 74 THR A O 1
ATOM 621 N N . ARG A 1 75 ? 6.582 -9.192 -5.713 1.00 97.06 75 ARG A N 1
ATOM 622 C CA . ARG A 1 75 ? 5.551 -10.190 -5.377 1.00 97.06 75 ARG A CA 1
ATOM 623 C C . ARG A 1 75 ? 5.924 -10.978 -4.122 1.00 97.06 75 ARG A C 1
ATOM 625 O O . ARG A 1 75 ? 5.075 -11.151 -3.248 1.00 97.06 75 ARG A O 1
ATOM 632 N N . GLN A 1 76 ? 7.179 -11.410 -4.014 1.00 97.50 76 GLN A N 1
ATOM 633 C CA . GLN A 1 76 ? 7.679 -12.146 -2.853 1.00 97.50 76 GLN A CA 1
ATOM 634 C C . GLN A 1 76 ? 7.609 -11.303 -1.573 1.00 97.50 76 GLN A C 1
ATOM 636 O O . GLN A 1 76 ? 7.096 -11.774 -0.559 1.00 97.50 76 GLN A O 1
ATOM 641 N N . GLN A 1 77 ? 8.049 -10.045 -1.624 1.00 97.31 77 GLN A N 1
ATOM 642 C CA . GLN A 1 77 ? 7.993 -9.132 -0.483 1.00 97.31 77 GLN A CA 1
ATOM 643 C C . GLN A 1 77 ? 6.549 -8.892 -0.022 1.00 97.31 77 GLN A C 1
ATOM 645 O O . GLN A 1 77 ? 6.264 -8.969 1.172 1.00 97.31 77 GLN A O 1
ATOM 650 N N . ASN A 1 78 ? 5.617 -8.668 -0.953 1.00 97.56 78 ASN A N 1
ATOM 651 C CA . ASN A 1 78 ? 4.198 -8.501 -0.625 1.00 97.56 78 ASN A CA 1
ATOM 652 C C . ASN A 1 78 ? 3.600 -9.742 0.048 1.00 97.56 78 ASN A C 1
ATOM 654 O O . ASN A 1 78 ? 2.845 -9.625 1.016 1.00 97.56 78 ASN A O 1
ATOM 658 N N . LEU A 1 79 ? 3.943 -10.936 -0.441 1.00 97.31 79 LEU A N 1
ATOM 659 C CA . LEU A 1 79 ? 3.510 -12.181 0.184 1.00 97.31 79 LEU A CA 1
ATOM 660 C C . LEU A 1 79 ? 4.076 -12.310 1.604 1.00 97.31 79 LEU A C 1
ATOM 662 O O . LEU A 1 79 ? 3.322 -12.618 2.526 1.00 97.31 79 LEU A O 1
ATOM 666 N N . GLN A 1 80 ? 5.362 -12.014 1.797 1.00 97.62 80 GLN A N 1
ATOM 667 C CA . GLN A 1 80 ? 5.998 -12.079 3.111 1.00 97.62 80 GLN A CA 1
ATOM 668 C C . GLN A 1 80 ? 5.361 -11.101 4.106 1.00 97.62 80 GLN A C 1
ATOM 670 O O . GLN A 1 80 ? 5.083 -11.476 5.244 1.00 97.62 80 GLN A O 1
ATOM 675 N N . LEU A 1 81 ? 5.068 -9.870 3.676 1.00 97.88 81 LEU A N 1
ATOM 676 C CA . LEU A 1 81 ? 4.375 -8.878 4.501 1.00 97.88 81 LEU A CA 1
ATOM 677 C C . LEU A 1 81 ? 2.995 -9.376 4.937 1.00 97.88 81 LEU A C 1
ATOM 679 O O . LEU A 1 81 ? 2.651 -9.287 6.115 1.00 97.88 81 LEU A O 1
ATOM 683 N N . ARG A 1 82 ? 2.224 -9.957 4.011 1.00 97.88 82 ARG A N 1
ATOM 684 C CA . ARG A 1 82 ? 0.917 -10.550 4.321 1.00 97.88 82 ARG A CA 1
ATOM 685 C C . ARG A 1 82 ? 1.017 -11.716 5.300 1.00 97.88 82 ARG A C 1
ATOM 687 O O . ARG A 1 82 ? 0.198 -11.796 6.212 1.00 97.88 82 ARG A O 1
ATOM 694 N N . ILE A 1 83 ? 1.988 -12.612 5.114 1.00 98.00 83 ILE A N 1
ATOM 695 C CA . ILE A 1 83 ? 2.221 -13.751 6.016 1.00 98.00 83 ILE A CA 1
ATOM 696 C C . ILE A 1 83 ? 2.546 -13.242 7.421 1.00 98.00 83 ILE A C 1
ATOM 698 O O . ILE A 1 83 ? 1.910 -13.668 8.382 1.00 98.00 83 ILE A O 1
ATOM 702 N N . ASN A 1 84 ? 3.475 -12.291 7.534 1.00 98.12 84 ASN A N 1
ATOM 703 C CA . ASN A 1 84 ? 3.874 -11.712 8.815 1.00 98.12 84 ASN A CA 1
ATOM 704 C C . ASN A 1 84 ? 2.697 -11.009 9.507 1.00 98.12 84 ASN A C 1
ATOM 706 O O . ASN A 1 84 ? 2.481 -11.201 10.702 1.00 98.12 84 ASN A O 1
ATOM 710 N N . HIS A 1 85 ? 1.909 -10.230 8.759 1.00 98.31 85 HIS A N 1
ATOM 711 C CA . HIS A 1 85 ? 0.716 -9.581 9.295 1.00 98.31 85 HIS A CA 1
ATOM 712 C C . HIS A 1 85 ? -0.298 -10.610 9.808 1.00 98.31 85 HIS A C 1
ATOM 714 O O . HIS A 1 85 ? -0.751 -10.509 10.944 1.00 98.31 85 HIS A O 1
ATOM 720 N N . HIS A 1 86 ? -0.593 -11.645 9.016 1.00 98.38 86 HIS A N 1
ATOM 721 C CA . HIS A 1 86 ? -1.516 -12.702 9.421 1.00 98.38 86 HIS A CA 1
ATOM 722 C C . HIS A 1 86 ? -1.033 -13.461 10.665 1.00 98.38 86 HIS A C 1
ATOM 724 O O . HIS A 1 86 ? -1.834 -13.746 11.554 1.00 98.38 86 HIS A O 1
ATOM 730 N N . ALA A 1 87 ? 0.267 -13.755 10.758 1.00 98.50 87 ALA A N 1
ATOM 731 C CA . ALA A 1 87 ? 0.860 -14.387 11.933 1.00 98.50 87 ALA A CA 1
ATOM 732 C C . ALA A 1 87 ? 0.671 -13.525 13.191 1.00 98.50 87 ALA A C 1
ATOM 734 O O . ALA A 1 87 ? 0.179 -14.031 14.199 1.00 98.50 87 ALA A O 1
ATOM 735 N N . LYS A 1 88 ? 0.958 -12.218 13.099 1.00 98.44 88 LYS A N 1
ATOM 736 C CA . LYS A 1 88 ? 0.768 -11.269 14.204 1.00 98.44 88 LYS A CA 1
ATOM 737 C C . LYS A 1 88 ? -0.695 -11.187 14.646 1.00 98.44 88 LYS A C 1
ATOM 739 O O . LYS A 1 88 ? -0.985 -11.321 15.829 1.00 98.44 88 LYS A O 1
ATOM 744 N N . THR A 1 89 ? -1.630 -11.041 13.706 1.00 98.31 89 THR A N 1
ATOM 745 C CA . THR A 1 89 ? -3.067 -11.010 14.025 1.00 98.31 89 THR A CA 1
ATOM 746 C C . THR A 1 89 ? -3.531 -12.309 14.683 1.00 98.31 89 THR A C 1
ATOM 748 O O . THR A 1 89 ? -4.342 -12.281 15.606 1.00 98.31 89 THR A O 1
ATOM 751 N N . LYS A 1 90 ? -3.025 -13.463 14.233 1.00 98.50 90 LYS A N 1
ATOM 752 C CA . LYS A 1 90 ? -3.364 -14.761 14.826 1.00 98.50 90 LYS A CA 1
ATOM 753 C C . LYS A 1 90 ? -2.842 -14.880 16.259 1.00 98.50 90 LYS A C 1
ATOM 755 O O . LYS A 1 90 ? -3.562 -15.383 17.116 1.00 98.50 90 LYS A O 1
ATOM 760 N N . GLU A 1 91 ? -1.628 -14.408 16.522 1.00 98.25 91 GLU A N 1
ATOM 761 C CA . GLU A 1 91 ? -1.041 -14.376 17.864 1.00 98.25 91 GLU A CA 1
ATOM 762 C C . GLU A 1 91 ? -1.840 -13.470 18.814 1.00 98.25 91 GLU A C 1
ATOM 764 O O . GLU A 1 91 ? -2.238 -13.907 19.896 1.00 98.25 91 GLU A O 1
ATOM 769 N N . GLU A 1 92 ? -2.179 -12.254 18.376 1.00 98.25 92 GLU A N 1
ATOM 770 C CA . GLU A 1 92 ? -3.041 -11.332 19.127 1.00 98.25 92 GLU A CA 1
ATOM 771 C C . GLU A 1 92 ? -4.424 -11.942 19.400 1.00 98.25 92 GLU A C 1
ATOM 773 O O . GLU A 1 92 ? -4.941 -11.851 20.513 1.00 98.25 92 GLU A O 1
ATOM 778 N N . ASN A 1 93 ? -5.015 -12.631 18.419 1.00 98.50 93 ASN A N 1
ATOM 779 C CA . ASN A 1 93 ? -6.308 -13.291 18.588 1.00 98.50 93 ASN A CA 1
ATOM 780 C C . ASN A 1 93 ? -6.257 -14.420 19.630 1.00 98.50 93 ASN A C 1
ATOM 782 O O . ASN A 1 93 ? -7.166 -14.535 20.451 1.00 98.50 93 ASN A O 1
ATOM 786 N N . ILE A 1 94 ? -5.185 -15.220 19.640 1.00 98.62 94 ILE A N 1
ATOM 787 C CA . ILE A 1 94 ? -4.972 -16.265 20.652 1.00 98.62 94 ILE A CA 1
ATOM 788 C C . ILE A 1 94 ? -4.866 -15.642 22.049 1.00 98.62 94 ILE A C 1
ATOM 790 O O . ILE A 1 94 ? -5.492 -16.137 22.989 1.00 98.62 94 ILE A O 1
ATOM 794 N N . LEU A 1 95 ? -4.118 -14.542 22.189 1.00 98.50 95 LEU A N 1
ATOM 795 C CA . LEU A 1 95 ? -3.977 -13.835 23.461 1.00 98.50 95 LEU A CA 1
ATOM 796 C C . LEU A 1 95 ? -5.321 -13.286 23.958 1.00 98.50 95 LEU A C 1
ATOM 798 O O . LEU A 1 95 ? -5.690 -13.521 25.110 1.00 98.50 95 LEU A O 1
ATOM 802 N N . LEU A 1 96 ? -6.073 -12.610 23.087 1.00 98.62 96 LEU A N 1
ATOM 803 C CA . LEU A 1 96 ? -7.399 -12.076 23.408 1.00 98.62 96 LEU A CA 1
ATOM 804 C C . LEU A 1 96 ? -8.377 -13.185 23.791 1.00 98.62 96 LEU A C 1
ATOM 806 O O . LEU A 1 96 ? -9.131 -13.039 24.751 1.00 98.62 96 LEU A O 1
ATOM 810 N N . LYS A 1 97 ? -8.345 -14.319 23.083 1.00 98.62 97 LYS A N 1
ATOM 811 C CA . LYS A 1 97 ? -9.180 -15.476 23.409 1.00 98.62 97 LYS A CA 1
ATOM 812 C C . LYS A 1 97 ? -8.870 -16.002 24.809 1.00 98.62 97 LYS A C 1
ATOM 814 O O . LYS A 1 97 ? -9.794 -16.183 25.596 1.00 98.62 97 LYS A O 1
ATOM 819 N N . LYS A 1 98 ? -7.586 -16.156 25.149 1.00 98.50 98 LYS A N 1
ATOM 820 C CA . LYS A 1 98 ? -7.152 -16.574 26.490 1.00 98.50 98 LYS A CA 1
ATOM 821 C C . LYS A 1 98 ? -7.618 -15.595 27.574 1.00 98.50 98 LYS A C 1
ATOM 823 O O . LYS A 1 98 ? -8.126 -16.024 28.606 1.00 98.50 98 LYS A O 1
ATOM 828 N N . GLN A 1 99 ? -7.476 -14.289 27.345 1.00 98.56 99 GLN A N 1
ATOM 829 C CA . GLN A 1 99 ? -7.955 -13.266 28.282 1.00 98.56 99 GLN A CA 1
ATOM 830 C C . GLN A 1 99 ? -9.475 -13.324 28.459 1.00 98.56 99 GLN A C 1
ATOM 832 O O . GLN A 1 99 ? -9.973 -13.223 29.578 1.00 98.56 99 GLN A O 1
ATOM 837 N N . ASN A 1 100 ? -10.218 -13.522 27.371 1.00 98.56 100 ASN A N 1
ATOM 838 C CA . ASN A 1 100 ? -11.671 -13.619 27.417 1.00 98.56 100 ASN A CA 1
ATOM 839 C C . ASN A 1 100 ? -12.142 -14.881 28.159 1.00 98.56 100 ASN A C 1
ATOM 841 O O . ASN A 1 100 ? -13.092 -14.821 28.938 1.00 98.56 100 ASN A O 1
ATOM 845 N N . GLU A 1 101 ? -11.457 -16.011 27.968 1.00 98.50 101 GLU A N 1
ATOM 846 C CA . GLU A 1 101 ? -11.692 -17.248 28.724 1.00 98.50 101 GLU A CA 1
ATOM 847 C C . GLU A 1 101 ? -11.430 -17.044 30.225 1.00 98.50 101 GLU A C 1
ATOM 849 O O . GLU A 1 101 ? -12.255 -17.430 31.052 1.00 98.50 101 GLU A O 1
ATOM 854 N N . GLU A 1 102 ? -10.336 -16.367 30.590 1.00 98.56 102 GLU A N 1
ATOM 855 C CA . GLU A 1 102 ? -10.015 -16.051 31.986 1.00 98.56 102 GLU A CA 1
ATOM 856 C C . GLU A 1 102 ? -11.061 -15.127 32.629 1.00 98.56 102 GLU A C 1
ATOM 858 O O . GLU A 1 102 ? -11.518 -15.375 33.749 1.00 98.56 102 GLU A O 1
ATOM 863 N N . LEU A 1 103 ? -11.476 -14.072 31.921 1.00 98.56 103 LEU A N 1
ATOM 864 C CA . LEU A 1 103 ? -12.526 -13.161 32.382 1.00 98.56 103 LEU A CA 1
ATOM 865 C C . LEU A 1 103 ? -13.870 -13.878 32.523 1.00 98.56 103 LEU A C 1
ATOM 867 O O . LEU A 1 103 ? -14.566 -13.679 33.518 1.00 98.56 103 LEU A O 1
ATOM 871 N N . SER A 1 104 ? -14.211 -14.753 31.577 1.00 98.62 104 SER A N 1
ATOM 872 C CA . SER A 1 104 ? -15.430 -15.564 31.632 1.00 98.62 104 SER A CA 1
ATOM 873 C C . SER A 1 104 ? -15.420 -16.511 32.834 1.00 98.62 104 SER A C 1
ATOM 875 O O . SER A 1 104 ? -16.420 -16.612 33.545 1.00 98.62 104 SER A O 1
ATOM 877 N N . ALA A 1 105 ? -14.283 -17.150 33.124 1.00 98.62 105 ALA A N 1
ATOM 878 C CA . ALA A 1 105 ? -14.124 -17.999 34.303 1.00 98.62 105 ALA A CA 1
ATOM 879 C C . ALA A 1 105 ? -14.267 -17.199 35.611 1.00 98.62 105 ALA A C 1
ATOM 881 O O . ALA A 1 105 ? -14.984 -17.620 36.522 1.00 98.62 105 ALA A O 1
ATOM 882 N N . LYS A 1 106 ? -13.653 -16.010 35.692 1.00 98.50 106 LYS A N 1
ATOM 883 C CA . LYS A 1 106 ? -13.803 -15.090 36.836 1.00 98.50 106 LYS A CA 1
ATOM 884 C C . LYS A 1 106 ? -15.255 -14.654 37.030 1.00 98.50 106 LYS A C 1
ATOM 886 O O . LYS A 1 106 ? -15.742 -14.650 38.159 1.00 98.50 106 LYS A O 1
ATOM 891 N N . LEU A 1 107 ? -15.958 -14.328 35.945 1.00 98.44 107 LEU A N 1
ATOM 892 C CA . LEU A 1 107 ? -17.373 -13.958 35.977 1.00 98.44 107 LEU A CA 1
ATOM 893 C C . LEU A 1 107 ? -18.230 -15.102 36.536 1.00 98.44 107 LEU A C 1
ATOM 895 O O . LEU A 1 107 ? -19.042 -14.878 37.431 1.00 98.44 107 LEU A O 1
ATOM 899 N N . GLN A 1 108 ? -18.020 -16.330 36.056 1.00 98.38 108 GLN A N 1
ATOM 900 C CA . GLN A 1 108 ? -18.727 -17.512 36.555 1.00 98.38 108 GLN A CA 1
ATOM 901 C C . GLN A 1 108 ? -18.441 -17.765 38.040 1.00 98.38 108 GLN A C 1
ATOM 903 O O . GLN A 1 108 ? -19.366 -18.017 38.813 1.00 98.38 108 GLN A O 1
ATOM 908 N N . GLN A 1 109 ? -17.179 -17.648 38.462 1.00 98.50 109 GLN A N 1
ATOM 909 C CA . GLN A 1 109 ? -16.789 -17.805 39.862 1.00 98.50 109 GLN A CA 1
ATOM 910 C C . GLN A 1 109 ? -17.463 -16.759 40.760 1.00 98.50 109 GLN A C 1
ATOM 912 O O . GLN A 1 109 ? -18.026 -17.111 41.798 1.00 98.50 109 GLN A O 1
ATOM 917 N N . LEU A 1 110 ? -17.439 -15.484 40.361 1.00 98.31 110 LEU A N 1
ATOM 918 C CA . LEU A 1 110 ? -18.109 -14.410 41.093 1.00 98.31 110 LEU A CA 1
ATOM 919 C C . LEU A 1 110 ? -19.626 -14.619 41.127 1.00 98.31 110 LEU A C 1
ATOM 921 O O . LEU A 1 110 ? -20.227 -14.478 42.189 1.00 98.31 110 LEU A O 1
ATOM 925 N N . GLY A 1 111 ? -20.240 -15.040 40.019 1.00 98.19 111 GLY A N 1
ATOM 926 C CA . GLY A 1 111 ? -21.659 -15.399 39.970 1.00 98.19 111 GLY A CA 1
ATOM 927 C C . GLY A 1 111 ? -22.021 -16.527 40.945 1.00 98.19 111 GLY A C 1
ATOM 928 O O . GLY A 1 111 ? -23.016 -16.433 41.667 1.00 98.19 111 GLY A O 1
ATOM 929 N N . ALA A 1 112 ? -21.181 -17.560 41.048 1.00 98.12 112 ALA A N 1
ATOM 930 C CA . ALA A 1 112 ? -21.352 -18.647 42.016 1.00 98.12 112 ALA A CA 1
ATOM 931 C C . ALA A 1 112 ? -21.191 -18.176 43.475 1.00 98.12 112 ALA A C 1
ATOM 933 O O . ALA A 1 112 ? -21.869 -18.668 44.375 1.00 98.12 112 ALA A O 1
ATOM 934 N N . ILE A 1 113 ? -20.299 -17.217 43.736 1.00 98.12 113 ILE A N 1
ATOM 935 C CA . ILE A 1 113 ? -20.153 -16.620 45.070 1.00 98.12 113 ILE A CA 1
ATOM 936 C C . ILE A 1 113 ? -21.395 -15.795 45.416 1.00 98.12 113 ILE A C 1
ATOM 938 O O . ILE A 1 113 ? -21.947 -15.980 46.496 1.00 98.12 113 ILE A O 1
ATOM 942 N N . VAL A 1 114 ? -21.860 -14.940 44.501 1.00 97.69 114 VAL A N 1
ATOM 943 C CA . VAL A 1 114 ? -23.037 -14.080 44.702 1.00 97.69 114 VAL A CA 1
ATOM 944 C C . VAL A 1 114 ? -24.304 -14.901 44.935 1.00 97.69 114 VAL A C 1
ATOM 946 O O . VAL A 1 114 ? -25.093 -14.581 45.817 1.00 97.69 114 VAL A O 1
ATOM 949 N N . THR A 1 115 ? -24.513 -15.975 44.175 1.00 97.06 115 THR A N 1
ATOM 950 C CA . THR A 1 115 ? -25.657 -16.880 44.390 1.00 97.06 115 THR A CA 1
ATOM 951 C C . THR A 1 115 ? -25.594 -17.531 45.771 1.00 97.06 115 THR A C 1
ATOM 953 O O . THR A 1 115 ? -26.552 -17.430 46.535 1.00 97.06 115 THR A O 1
ATOM 956 N N . ARG A 1 116 ? -24.436 -18.074 46.168 1.00 97.19 116 ARG A N 1
ATOM 957 C CA . ARG A 1 116 ? -24.247 -18.644 47.514 1.00 97.19 116 ARG A CA 1
ATOM 958 C C . ARG A 1 116 ? -24.440 -17.625 48.637 1.00 97.19 116 ARG A C 1
ATOM 960 O O . ARG A 1 116 ? -24.978 -17.980 49.685 1.00 97.19 116 ARG A O 1
ATOM 967 N N . THR A 1 117 ? -23.966 -16.387 48.484 1.00 96.19 117 THR A N 1
ATOM 968 C CA . THR A 1 117 ? -24.152 -15.350 49.512 1.00 96.19 117 THR A CA 1
ATOM 969 C C . THR A 1 117 ? -25.609 -14.923 49.604 1.00 96.19 117 THR A C 1
ATOM 971 O O . THR A 1 117 ? -26.112 -14.825 50.720 1.00 96.19 117 THR A O 1
ATOM 974 N N . LYS A 1 118 ? -26.310 -14.770 48.471 1.00 92.81 118 LYS A N 1
ATOM 975 C CA . LYS A 1 118 ? -27.761 -14.529 48.438 1.00 92.81 118 LYS A CA 1
ATOM 976 C C . LYS A 1 118 ? -28.540 -15.647 49.136 1.00 92.81 118 LYS A C 1
ATOM 978 O O . LYS A 1 118 ? -29.371 -15.359 49.986 1.00 92.81 118 LYS A O 1
ATOM 983 N N . GLU A 1 119 ? -28.226 -16.913 48.864 1.00 93.94 119 GLU A N 1
ATOM 984 C CA . GLU A 1 119 ? -28.861 -18.063 49.529 1.00 93.94 119 GLU A CA 1
ATOM 985 C C . GLU A 1 119 ? -28.592 -18.116 51.038 1.00 93.94 119 GLU A C 1
ATOM 987 O O . GLU A 1 119 ? -29.460 -18.507 51.821 1.00 93.94 119 GLU A O 1
ATOM 992 N N . LYS A 1 120 ? -27.369 -17.786 51.475 1.00 93.75 120 LYS A N 1
ATOM 993 C CA . LYS A 1 120 ? -27.049 -17.698 52.907 1.00 93.75 120 LYS A CA 1
ATOM 994 C C . LYS A 1 120 ? -27.820 -16.560 53.562 1.00 93.75 120 LYS A C 1
ATOM 996 O O . LYS A 1 120 ? -28.397 -16.778 54.619 1.00 93.75 120 LYS A O 1
ATOM 1001 N N . LEU A 1 121 ? -27.846 -15.386 52.935 1.00 90.88 121 LEU A N 1
ATOM 1002 C CA . LEU A 1 121 ? -28.576 -14.225 53.431 1.00 90.88 121 LEU A CA 1
ATOM 1003 C C . LEU A 1 121 ? -30.070 -14.536 53.573 1.00 90.88 121 LEU A C 1
ATOM 1005 O O . LEU A 1 121 ? -30.614 -14.337 54.650 1.00 90.88 121 LEU A O 1
ATOM 1009 N N . ALA A 1 122 ? -30.691 -15.132 52.551 1.00 87.94 122 ALA A N 1
ATOM 1010 C CA . ALA A 1 122 ? -32.087 -15.561 52.608 1.00 87.94 122 ALA A CA 1
ATOM 1011 C C . ALA A 1 122 ? -32.349 -16.530 53.776 1.00 87.94 122 ALA A C 1
ATOM 1013 O O . ALA A 1 122 ? -33.305 -16.350 54.523 1.00 87.94 122 ALA A O 1
ATOM 1014 N N . ARG A 1 123 ? -31.466 -17.517 54.001 1.00 90.00 123 ARG A N 1
ATOM 1015 C CA . ARG A 1 123 ? -31.568 -18.428 55.157 1.00 90.00 123 ARG A CA 1
ATOM 1016 C C . ARG A 1 123 ? -31.451 -17.707 56.500 1.00 90.00 123 ARG A C 1
ATOM 1018 O O . ARG A 1 123 ? -32.216 -18.020 57.406 1.00 90.00 123 ARG A O 1
ATOM 1025 N N . TYR A 1 124 ? -30.515 -16.764 56.629 1.00 88.50 124 TYR A N 1
ATOM 1026 C CA . TYR A 1 124 ? -30.371 -15.956 57.842 1.00 88.50 124 TYR A CA 1
ATOM 1027 C C . TYR A 1 124 ? -31.622 -15.117 58.113 1.00 88.50 124 TYR A C 1
ATOM 1029 O O . TYR A 1 124 ? -32.089 -15.091 59.246 1.00 88.50 124 TYR A O 1
ATOM 1037 N N . MET A 1 125 ? -32.194 -14.489 57.086 1.00 84.12 125 MET A N 1
ATOM 1038 C CA . MET A 1 125 ? -33.420 -13.695 57.209 1.00 84.12 125 MET A CA 1
ATOM 1039 C C . MET A 1 125 ? -34.603 -14.546 57.677 1.00 84.12 125 MET A C 1
ATOM 1041 O O . MET A 1 125 ? -35.238 -14.202 58.670 1.00 84.12 125 MET A O 1
ATOM 1045 N N . VAL A 1 126 ? -34.811 -15.710 57.050 1.00 86.56 126 VAL A N 1
ATOM 1046 C CA . VAL A 1 126 ? -35.849 -16.665 57.471 1.00 86.56 126 VAL A CA 1
ATOM 1047 C C . VAL A 1 126 ? -35.634 -17.105 58.925 1.00 86.56 126 VAL A C 1
ATOM 1049 O O . VAL A 1 126 ? -36.593 -17.184 59.688 1.00 86.56 126 VAL A O 1
ATOM 1052 N N . SER A 1 127 ? -34.386 -17.349 59.350 1.00 86.56 127 SER A N 1
ATOM 1053 C CA . SER A 1 127 ? -34.088 -17.694 60.752 1.00 86.56 127 SER A CA 1
ATOM 1054 C C . SER A 1 127 ? -34.282 -16.539 61.744 1.00 86.56 127 SER A C 1
ATOM 1056 O O . SER A 1 127 ? -34.549 -16.794 62.913 1.00 86.56 127 SER A O 1
ATOM 1058 N N . ASP A 1 128 ? -34.182 -15.291 61.281 1.00 85.94 128 ASP A N 1
ATOM 1059 C CA . ASP A 1 128 ? -34.456 -14.062 62.045 1.00 85.94 128 ASP A CA 1
ATOM 1060 C C . ASP A 1 128 ? -35.966 -13.729 62.079 1.00 85.94 128 ASP A C 1
ATOM 1062 O O . ASP A 1 128 ? -36.370 -12.690 62.595 1.00 85.94 128 ASP A O 1
ATOM 1066 N N . GLY A 1 129 ? -36.811 -14.604 61.514 1.00 81.19 129 GLY A N 1
ATOM 1067 C CA . GLY A 1 129 ? -38.266 -14.437 61.451 1.00 81.19 129 GLY A CA 1
ATOM 1068 C C . GLY A 1 129 ? -38.741 -13.425 60.408 1.00 81.19 129 GLY A C 1
ATOM 1069 O O . GLY A 1 129 ? -39.900 -13.026 60.450 1.00 81.19 129 GLY A O 1
ATOM 1070 N N . LYS A 1 130 ? -37.863 -13.002 59.492 1.00 77.38 130 LYS A N 1
ATOM 1071 C CA . LYS A 1 130 ? -38.171 -12.056 58.414 1.00 77.38 130 LYS A CA 1
ATOM 1072 C C . LYS A 1 130 ? -38.355 -12.809 57.104 1.00 77.38 130 LYS A C 1
ATOM 1074 O O . LYS A 1 130 ? -37.468 -13.570 56.708 1.00 77.38 130 LYS A O 1
ATOM 1079 N N . ASP A 1 131 ? -39.470 -12.583 56.417 1.00 76.06 131 ASP A N 1
ATOM 1080 C CA . ASP A 1 131 ? -39.671 -13.144 55.084 1.00 76.06 131 ASP A CA 1
ATOM 1081 C C . ASP A 1 131 ? -38.878 -12.343 54.027 1.00 76.06 131 ASP A C 1
ATOM 1083 O O . ASP A 1 131 ? -39.005 -11.117 53.943 1.00 76.06 131 ASP A O 1
ATOM 1087 N N . PRO A 1 132 ? -38.034 -13.000 53.206 1.00 66.69 132 PRO A N 1
ATOM 1088 C CA . PRO A 1 132 ? -37.293 -12.322 52.149 1.00 66.69 132 PRO A CA 1
ATOM 1089 C C . PRO A 1 132 ? -38.161 -11.648 51.081 1.00 66.69 132 PRO A C 1
ATOM 1091 O O . PRO A 1 132 ? -37.678 -10.705 50.458 1.00 66.69 132 PRO A O 1
ATOM 1094 N N . HIS A 1 133 ? -39.394 -12.109 50.837 1.00 69.38 133 HIS A N 1
ATOM 1095 C CA . HIS A 1 133 ? -40.293 -11.455 49.883 1.00 69.38 133 HIS A CA 1
ATOM 1096 C C . HIS A 1 133 ? -40.976 -10.229 50.485 1.00 69.38 133 HIS A C 1
ATOM 1098 O O . HIS A 1 133 ? -40.955 -9.182 49.840 1.00 69.38 133 HIS A O 1
ATOM 1104 N N . GLU A 1 134 ? -41.443 -10.299 51.732 1.00 67.88 134 GLU A N 1
ATOM 1105 C CA . GLU A 1 134 ? -42.005 -9.137 52.439 1.00 67.88 134 GLU A CA 1
ATOM 1106 C C . GLU A 1 134 ? -41.033 -7.946 52.481 1.00 67.88 134 GLU A C 1
ATOM 1108 O O . GLU A 1 134 ? -41.440 -6.811 52.251 1.00 67.88 134 GLU A O 1
ATOM 1113 N N . GLN A 1 135 ? -39.733 -8.180 52.697 1.00 67.81 135 GLN A N 1
ATOM 1114 C CA . GLN A 1 135 ? -38.752 -7.089 52.748 1.00 67.81 135 GLN A CA 1
ATOM 1115 C C . GLN A 1 135 ? -38.443 -6.478 51.367 1.00 67.81 135 GLN A C 1
ATOM 1117 O O . GLN A 1 135 ? -38.188 -5.278 51.276 1.00 67.81 135 GLN A O 1
ATOM 1122 N N . ILE A 1 136 ? -38.450 -7.278 50.293 1.00 71.81 136 ILE A N 1
ATOM 1123 C CA . ILE A 1 136 ? -38.271 -6.764 48.922 1.00 71.81 136 ILE A CA 1
ATOM 1124 C C . ILE A 1 136 ? -39.489 -5.927 48.521 1.00 71.81 136 ILE A C 1
ATOM 1126 O O . ILE A 1 136 ? -39.329 -4.832 47.984 1.00 71.81 136 ILE A O 1
ATOM 1130 N N . GLU A 1 137 ? -40.695 -6.400 48.835 1.00 78.50 137 GLU A N 1
ATOM 1131 C CA . GLU A 1 137 ? -41.933 -5.651 48.606 1.00 78.50 137 GLU A CA 1
ATOM 1132 C C . GLU A 1 137 ? -41.984 -4.365 49.445 1.00 78.50 137 GLU A C 1
ATOM 1134 O O . GLU A 1 137 ? -42.382 -3.311 48.943 1.00 78.50 137 GLU A O 1
ATOM 1139 N N . GLU A 1 138 ? -41.523 -4.407 50.700 1.00 80.25 138 GLU A N 1
ATOM 1140 C CA . GLU A 1 138 ? -41.406 -3.226 51.557 1.00 80.25 138 GLU A CA 1
ATOM 1141 C C . GLU A 1 138 ? -40.380 -2.222 51.005 1.00 80.25 138 GLU A C 1
ATOM 1143 O O . GLU A 1 138 ? -40.662 -1.023 50.966 1.00 80.25 138 GLU A O 1
ATOM 1148 N N . GLU A 1 139 ? -39.222 -2.679 50.514 1.00 82.25 139 GLU A N 1
ATOM 1149 C CA . GLU A 1 139 ? -38.219 -1.814 49.879 1.00 82.25 139 GLU A CA 1
ATOM 1150 C C . GLU A 1 139 ? -38.775 -1.140 48.615 1.00 82.25 139 GLU A C 1
ATOM 1152 O O . GLU A 1 139 ? -38.628 0.073 48.446 1.00 82.25 139 GLU A O 1
ATOM 1157 N N . GLU A 1 140 ? -39.436 -1.894 47.734 1.00 85.94 140 GLU A N 1
ATOM 1158 C CA . GLU A 1 140 ? -40.063 -1.348 46.526 1.00 85.94 140 GLU A CA 1
ATOM 1159 C C . GLU A 1 140 ? -41.169 -0.338 46.865 1.00 85.94 140 GLU A C 1
ATOM 1161 O O . GLU A 1 140 ? -41.245 0.738 46.263 1.00 85.94 140 GLU A O 1
ATOM 1166 N N . LEU A 1 141 ? -41.987 -0.626 47.880 1.00 90.00 141 LEU A N 1
ATOM 1167 C CA . LEU A 1 141 ? -43.040 0.274 48.342 1.00 90.00 141 LEU A CA 1
ATOM 1168 C C . LEU A 1 141 ? -42.471 1.553 48.975 1.00 90.00 141 LEU A C 1
ATOM 1170 O O . LEU A 1 141 ? -43.008 2.642 48.753 1.00 90.00 141 LEU A O 1
ATOM 1174 N N . LEU A 1 142 ? -41.372 1.452 49.725 1.00 89.69 142 LEU A N 1
ATOM 1175 C CA . LEU A 1 142 ? -40.654 2.604 50.276 1.00 89.69 142 LEU A CA 1
ATOM 1176 C C . LEU A 1 142 ? -39.997 3.444 49.178 1.00 89.69 142 LEU A C 1
ATOM 1178 O O . LEU A 1 142 ? -40.077 4.670 49.242 1.00 89.69 142 LEU A O 1
ATOM 1182 N N . ARG A 1 143 ? -39.409 2.818 48.151 1.00 90.62 143 ARG A N 1
ATOM 1183 C CA . ARG A 1 143 ? -38.870 3.523 46.974 1.00 90.62 143 ARG A CA 1
ATOM 1184 C C . ARG A 1 143 ? -39.957 4.313 46.259 1.00 90.62 143 ARG A C 1
ATOM 1186 O O . ARG A 1 143 ? -39.760 5.490 45.973 1.00 90.62 143 ARG A O 1
ATOM 1193 N N . LYS A 1 144 ? -41.123 3.701 46.047 1.00 94.56 144 LYS A N 1
ATOM 1194 C CA . LYS A 1 144 ? -42.265 4.377 45.429 1.00 94.56 144 LYS A CA 1
ATOM 1195 C C . LYS A 1 144 ? -42.767 5.552 46.275 1.00 94.56 144 LYS A C 1
ATOM 1197 O O . LYS A 1 144 ? -42.964 6.642 45.749 1.00 94.56 144 LYS A O 1
ATOM 1202 N N . LYS A 1 145 ? -42.919 5.367 47.592 1.00 95.06 145 LYS A N 1
ATOM 1203 C CA . LYS A 1 145 ? -43.294 6.459 48.512 1.00 95.06 145 LYS A CA 1
ATOM 1204 C C . LYS A 1 145 ? -42.265 7.589 48.534 1.00 95.06 145 LYS A C 1
ATOM 1206 O O . LYS A 1 145 ? -42.641 8.751 48.670 1.00 95.06 145 LYS A O 1
ATOM 1211 N N . LEU A 1 146 ? -40.978 7.259 48.431 1.00 93.50 146 LEU A N 1
ATOM 1212 C CA . LEU A 1 146 ? -39.907 8.248 48.358 1.00 93.50 146 LEU A CA 1
ATOM 1213 C C . LEU A 1 146 ? -40.020 9.074 47.073 1.00 93.50 146 LEU A C 1
ATOM 1215 O O . LEU A 1 146 ? -39.991 10.297 47.153 1.00 93.50 146 LEU A O 1
ATOM 1219 N N . GLU A 1 147 ? -40.225 8.427 45.927 1.00 95.25 147 GLU A N 1
ATOM 1220 C CA . GLU A 1 147 ? -40.409 9.098 44.636 1.00 95.25 147 GLU A CA 1
ATOM 1221 C C . GLU A 1 147 ? -41.651 10.008 44.630 1.00 95.25 147 GLU A C 1
ATOM 1223 O O . GLU A 1 147 ? -41.572 11.168 44.226 1.00 95.25 147 GLU A O 1
ATOM 1228 N N . GLU A 1 148 ? -42.785 9.534 45.161 1.00 95.75 148 GLU A N 1
ATOM 1229 C CA . GLU A 1 148 ? -44.004 10.342 45.324 1.00 95.75 148 GLU A CA 1
ATOM 1230 C C . GLU A 1 148 ? -43.754 11.576 46.214 1.00 95.75 148 GLU A C 1
ATOM 1232 O O . GLU A 1 148 ? -44.130 12.695 45.857 1.00 95.75 148 GLU A O 1
ATOM 1237 N N . SER A 1 149 ? -43.051 11.398 47.338 1.00 94.69 149 SER A N 1
ATOM 1238 C CA . SER A 1 149 ? -42.685 12.485 48.256 1.00 94.69 149 SER A CA 1
ATOM 1239 C C . SER A 1 149 ? -41.716 13.491 47.625 1.00 94.69 149 SER A C 1
ATOM 1241 O O . SER A 1 149 ? -41.874 14.704 47.786 1.00 94.69 149 SER A O 1
ATOM 1243 N N . GLU A 1 150 ? -40.724 13.025 46.865 1.00 95.12 150 GLU A N 1
ATOM 1244 C CA . GLU A 1 150 ? -39.798 13.890 46.131 1.00 95.12 150 GLU A CA 1
ATOM 1245 C C . GLU A 1 150 ? -40.513 14.700 45.049 1.00 95.12 150 GLU A C 1
ATOM 1247 O O . GLU A 1 150 ? -40.220 15.891 44.875 1.00 95.12 150 GLU A O 1
ATOM 1252 N N . GLN A 1 151 ? -41.493 14.097 44.376 1.00 95.75 151 GLN A N 1
ATOM 1253 C CA . GLN A 1 151 ? -42.320 14.778 43.392 1.00 95.75 151 GLN A CA 1
ATOM 1254 C C . GLN A 1 151 ? -43.207 15.845 44.043 1.00 95.75 151 GLN A C 1
ATOM 1256 O O . GLN A 1 151 ? -43.291 16.969 43.542 1.00 95.75 151 GLN A O 1
ATOM 1261 N N . ASP A 1 152 ? -43.836 15.546 45.178 1.00 95.94 152 ASP A N 1
ATOM 1262 C CA . ASP A 1 152 ? -44.664 16.514 45.900 1.00 95.94 152 ASP A CA 1
ATOM 1263 C C . ASP A 1 152 ? -43.837 17.651 46.506 1.00 95.94 152 ASP A C 1
ATOM 1265 O O . ASP A 1 152 ? -44.226 18.819 46.411 1.00 95.94 152 ASP A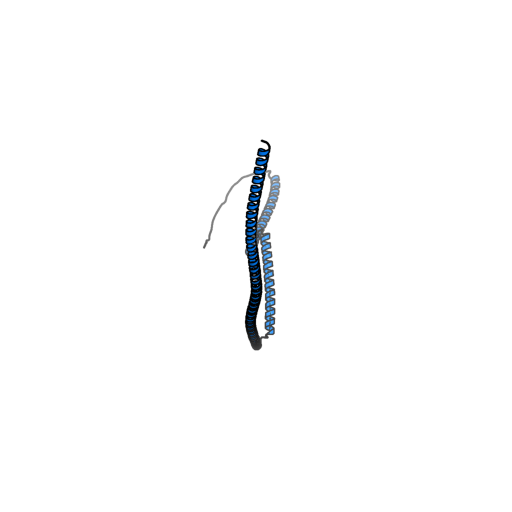 O 1
ATOM 1269 N N . ARG A 1 153 ? -42.644 17.350 47.035 1.00 96.12 153 ARG A N 1
ATOM 1270 C CA . ARG A 1 153 ? -41.672 18.365 47.464 1.00 96.12 153 ARG A CA 1
ATOM 1271 C C . ARG A 1 153 ? -41.272 19.277 46.303 1.00 96.12 153 ARG A C 1
ATOM 1273 O O . ARG A 1 153 ? -41.162 20.488 46.496 1.00 96.12 153 ARG A O 1
ATOM 1280 N N . SER A 1 154 ? -41.074 18.719 45.110 1.00 93.38 154 SER A N 1
ATOM 1281 C CA . SER A 1 154 ? -40.728 19.488 43.909 1.00 93.38 154 SER A CA 1
ATOM 1282 C C . SER A 1 154 ? -41.878 20.401 43.474 1.00 93.38 154 SER A C 1
ATOM 1284 O O . SER A 1 154 ? -41.661 21.599 43.299 1.00 93.38 154 SER A O 1
ATOM 1286 N N . LYS A 1 155 ? -43.121 19.896 43.435 1.00 96.00 155 LYS A N 1
ATOM 1287 C CA . LYS A 1 155 ? -44.320 20.718 43.170 1.00 96.00 155 LYS A CA 1
ATOM 1288 C C . LYS A 1 155 ? -44.490 21.844 44.193 1.00 96.00 155 LYS A C 1
ATOM 1290 O O . LYS A 1 155 ? -44.830 22.967 43.833 1.00 96.00 155 LYS A O 1
ATOM 1295 N N . LEU A 1 156 ? -44.263 21.567 45.479 1.00 94.88 156 LEU A N 1
ATOM 1296 C CA . LEU A 1 156 ? -44.321 22.580 46.539 1.00 94.88 156 LEU A CA 1
ATOM 1297 C C . LEU A 1 156 ? -43.266 23.672 46.336 1.00 94.88 156 LEU A C 1
ATOM 1299 O O . LEU A 1 156 ? -43.578 24.852 46.495 1.00 94.88 156 LEU A O 1
ATOM 1303 N N . ALA A 1 157 ? -42.043 23.298 45.955 1.00 92.19 157 ALA A N 1
ATOM 1304 C CA . ALA A 1 157 ? -40.980 24.251 45.654 1.00 92.19 157 ALA A CA 1
ATOM 1305 C C . ALA A 1 157 ? -41.319 25.129 44.435 1.00 92.19 157 ALA A C 1
ATOM 1307 O O . ALA A 1 157 ? -41.124 26.345 44.488 1.00 92.19 157 ALA A O 1
ATOM 1308 N N . GLU A 1 158 ? -41.884 24.546 43.373 1.00 91.44 158 GLU A N 1
ATOM 1309 C CA . GLU A 1 158 ? -42.368 25.286 42.200 1.00 91.44 158 GLU A CA 1
ATOM 1310 C C . GLU A 1 158 ? -43.495 26.260 42.566 1.00 91.44 158 GLU A C 1
ATOM 1312 O O . GLU A 1 158 ? -43.423 27.446 42.235 1.00 91.44 158 GLU A O 1
ATOM 1317 N N . ASN A 1 159 ? -44.498 25.798 43.319 1.00 93.94 159 ASN A N 1
ATOM 1318 C CA . ASN A 1 159 ? -45.592 26.642 43.797 1.00 93.94 159 ASN A CA 1
ATOM 1319 C C . ASN A 1 159 ? -45.063 27.813 44.632 1.00 93.94 159 ASN A C 1
ATOM 1321 O O . ASN A 1 159 ? -45.455 28.960 44.407 1.00 93.94 159 ASN A O 1
ATOM 1325 N N . LEU A 1 160 ? -44.129 27.553 45.550 1.00 91.12 160 LEU A N 1
ATOM 1326 C CA . LEU A 1 160 ? -43.509 28.590 46.369 1.00 91.12 160 LEU A CA 1
ATOM 1327 C C . LEU A 1 160 ? -42.726 29.598 45.517 1.00 91.12 160 LEU A C 1
ATOM 1329 O O . LEU A 1 160 ? -42.860 30.802 45.720 1.00 91.12 160 LEU A O 1
ATOM 1333 N N . SER A 1 161 ? -41.956 29.132 44.533 1.00 88.38 161 SER A N 1
ATOM 1334 C CA . SER A 1 161 ? -41.242 30.006 43.595 1.00 88.38 161 SER A CA 1
ATOM 1335 C C . SER A 1 161 ? -42.206 30.886 42.787 1.00 88.38 161 SER A C 1
ATOM 1337 O O . SER A 1 161 ? -42.005 32.101 42.678 1.00 88.38 161 SER A O 1
ATOM 1339 N N . SER A 1 162 ? -43.307 30.311 42.294 1.00 89.38 162 SER A N 1
ATOM 1340 C CA . SER A 1 162 ? -44.338 31.045 41.551 1.00 89.38 162 SER A CA 1
ATOM 1341 C C . SER A 1 162 ? -45.021 32.125 42.403 1.00 89.38 162 SER A C 1
ATOM 1343 O O . SER A 1 162 ? -45.275 33.239 41.927 1.00 89.38 162 SER A O 1
ATOM 1345 N N . LEU A 1 163 ? -45.246 31.836 43.689 1.00 90.12 163 LEU A N 1
ATOM 1346 C CA . LEU A 1 163 ? -45.812 32.776 44.647 1.00 90.12 163 LEU A CA 1
ATOM 1347 C C . LEU A 1 163 ? -44.828 33.908 44.952 1.00 90.12 163 LEU A C 1
ATOM 1349 O O . LEU A 1 163 ? -45.198 35.077 44.853 1.00 90.12 163 LEU A O 1
ATOM 1353 N N . CYS A 1 164 ? -43.567 33.581 45.245 1.00 88.12 164 CYS A N 1
ATOM 1354 C CA . CYS A 1 164 ? -42.503 34.568 45.443 1.00 88.12 164 CYS A CA 1
ATOM 1355 C C . CYS A 1 164 ? -42.372 35.503 44.234 1.00 88.12 164 CYS A C 1
ATOM 1357 O O . CYS A 1 164 ? -42.289 36.721 44.393 1.00 88.12 164 CYS A O 1
ATOM 1359 N N . THR A 1 165 ? -42.429 34.949 43.021 1.00 85.50 165 THR A N 1
ATOM 1360 C CA . THR A 1 165 ? -42.405 35.720 41.771 1.00 85.50 165 THR A CA 1
ATOM 1361 C C . THR A 1 165 ? -43.615 36.648 41.657 1.00 85.50 165 THR A C 1
ATOM 1363 O O . THR A 1 165 ? -43.466 37.821 41.312 1.00 85.50 165 THR A O 1
ATOM 1366 N N . SER A 1 166 ? -44.814 36.158 41.985 1.00 88.44 166 SER A N 1
ATOM 1367 C CA . SER A 1 166 ? -46.046 36.959 41.979 1.00 88.44 166 SER A CA 1
ATOM 1368 C C . SER A 1 166 ? -45.985 38.127 42.966 1.00 88.44 166 SER A C 1
ATOM 1370 O O . SER A 1 166 ? -46.315 39.253 42.597 1.00 88.44 166 SER A O 1
ATOM 1372 N N . VAL A 1 167 ? -45.506 37.891 44.191 1.00 88.44 167 VAL A N 1
ATOM 1373 C CA . VAL A 1 167 ? -45.343 38.930 45.221 1.00 88.44 167 VAL A CA 1
ATOM 1374 C C . VAL A 1 167 ? -44.354 40.004 44.772 1.00 88.44 167 VAL A C 1
ATOM 1376 O O . VAL A 1 167 ? -44.671 41.192 44.820 1.00 88.44 167 VAL A O 1
ATOM 1379 N N . LEU A 1 168 ? -43.184 39.603 44.265 1.00 84.88 168 LEU A N 1
ATOM 1380 C CA . LEU A 1 168 ? -42.178 40.540 43.755 1.00 84.88 168 LEU A CA 1
ATOM 1381 C C . LEU A 1 168 ? -42.707 41.365 42.572 1.00 84.88 168 LEU A C 1
ATOM 1383 O O . LEU A 1 168 ? -42.433 42.563 42.483 1.00 84.88 168 LEU A O 1
ATOM 1387 N N . LYS A 1 169 ? -43.517 40.749 41.698 1.00 85.56 169 LYS A N 1
ATOM 1388 C CA . LYS A 1 169 ? -44.175 41.434 40.578 1.00 85.56 169 LYS A CA 1
ATOM 1389 C C . LYS A 1 169 ? -45.164 42.498 41.058 1.00 85.56 169 LYS A C 1
ATOM 1391 O O . LYS A 1 169 ? -45.150 43.603 40.522 1.00 85.56 169 LYS A O 1
ATOM 1396 N N . VAL A 1 170 ? -45.998 42.192 42.056 1.00 87.00 170 VAL A N 1
ATOM 1397 C CA . VAL A 1 170 ? -46.947 43.157 42.648 1.00 87.00 170 VAL A CA 1
ATOM 1398 C C . VAL A 1 170 ? -46.210 44.292 43.361 1.00 87.00 170 VAL A C 1
ATOM 1400 O O . VAL A 1 170 ? -46.613 45.445 43.244 1.00 87.00 170 VAL A O 1
ATOM 1403 N N . ALA A 1 171 ? -45.091 43.995 44.022 1.00 82.38 171 ALA A N 1
ATOM 1404 C CA . ALA A 1 171 ? -44.240 44.993 44.668 1.00 82.38 171 ALA A CA 1
ATOM 1405 C C . ALA A 1 171 ? -43.461 45.890 43.685 1.00 82.38 171 ALA A C 1
ATOM 1407 O O . ALA A 1 171 ? -42.758 46.803 44.110 1.00 82.38 171 ALA A O 1
ATOM 1408 N N . GLY A 1 172 ? -43.559 45.643 42.374 1.00 77.50 172 GLY A N 1
ATOM 1409 C CA . GLY A 1 172 ? -42.876 46.436 41.351 1.00 77.50 172 GLY A CA 1
ATOM 1410 C C . GLY A 1 172 ? -41.370 46.171 41.243 1.00 77.50 172 GLY A C 1
ATOM 1411 O O . GLY A 1 172 ? -40.666 46.938 40.584 1.00 77.50 172 GLY A O 1
ATOM 1412 N N . VAL A 1 173 ? -40.859 45.089 41.843 1.00 73.25 173 VAL A N 1
ATOM 1413 C CA . VAL A 1 173 ? -39.437 44.722 41.791 1.00 73.25 173 VAL A CA 1
ATOM 1414 C C . VAL A 1 173 ? -39.120 44.121 40.418 1.00 73.25 173 VAL A C 1
ATOM 1416 O O . VAL A 1 173 ? -39.381 42.949 40.154 1.00 73.25 173 VAL A O 1
ATOM 1419 N N . ARG A 1 174 ? -38.565 44.931 39.511 1.00 64.81 174 ARG A N 1
ATOM 1420 C CA . ARG A 1 174 ? -38.219 44.526 38.138 1.00 64.81 174 ARG A CA 1
ATOM 1421 C C . ARG A 1 174 ? -36.742 44.120 38.045 1.00 64.81 174 ARG A C 1
ATOM 1423 O O . ARG A 1 174 ? -35.939 44.875 37.515 1.00 64.81 174 ARG A O 1
ATOM 1430 N N . ASN A 1 175 ? -36.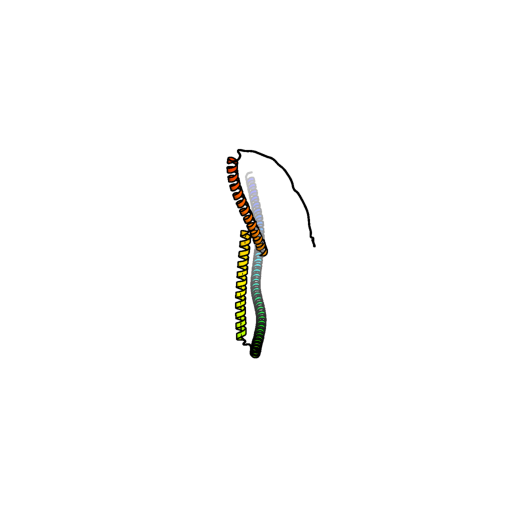389 42.934 38.543 1.00 56.19 175 ASN A N 1
ATOM 1431 C CA . ASN A 1 175 ? -35.044 42.366 38.369 1.00 56.19 175 ASN A CA 1
ATOM 1432 C C . ASN A 1 175 ? -35.111 41.084 37.526 1.00 56.19 175 ASN A C 1
ATOM 1434 O O . ASN A 1 175 ? -35.817 40.148 37.891 1.00 56.19 175 ASN A O 1
ATOM 1438 N N . HIS A 1 176 ? -34.380 41.055 36.405 1.00 54.03 176 HIS A N 1
ATOM 1439 C CA . HIS A 1 176 ? -34.401 39.967 35.417 1.00 54.03 176 HIS A CA 1
ATOM 1440 C C . HIS A 1 176 ? -33.356 38.856 35.636 1.00 54.03 176 HIS A C 1
ATOM 1442 O O . HIS A 1 176 ? -33.377 37.889 34.885 1.00 54.03 176 HIS A O 1
ATOM 1448 N N . GLU A 1 177 ? -32.466 38.941 36.635 1.00 49.66 177 GLU A N 1
ATOM 1449 C CA . GLU A 1 177 ? -31.281 38.053 36.677 1.00 49.66 177 GLU A CA 1
ATOM 1450 C C . GLU A 1 177 ? -30.831 37.588 38.077 1.00 49.66 177 GLU A C 1
ATOM 1452 O O . GLU A 1 177 ? -29.732 37.070 38.234 1.00 49.66 177 GLU A O 1
ATOM 1457 N N . SER A 1 178 ? -31.642 37.731 39.129 1.00 51.41 178 SER A N 1
ATOM 1458 C CA . SER A 1 178 ? -31.274 37.214 40.458 1.00 51.41 178 SER A CA 1
ATOM 1459 C C . SER A 1 178 ? -32.286 36.189 40.930 1.00 51.41 178 SER A C 1
ATOM 1461 O O . SER A 1 178 ? -33.474 36.502 40.970 1.00 51.41 178 SER A O 1
ATOM 1463 N N . GLU A 1 179 ? -31.798 35.011 41.322 1.00 54.88 179 GLU A N 1
ATOM 1464 C CA . GLU A 1 179 ? -32.562 33.955 41.990 1.00 54.88 179 GLU A CA 1
ATOM 1465 C C . GLU A 1 179 ? -33.635 34.556 42.909 1.00 54.88 179 GLU A C 1
ATOM 1467 O O . GLU A 1 179 ? -33.343 35.350 43.816 1.00 54.88 179 GLU A O 1
ATOM 1472 N N . THR A 1 180 ? -34.894 34.223 42.619 1.00 61.53 180 THR A N 1
ATOM 1473 C CA . THR A 1 180 ? -36.072 34.601 43.401 1.00 61.53 180 THR A CA 1
ATOM 1474 C C . THR A 1 180 ? -35.949 34.002 44.797 1.00 61.53 180 THR A C 1
ATOM 1476 O O . THR A 1 180 ? -36.410 32.889 45.047 1.00 61.53 180 THR A O 1
ATOM 1479 N N . SER A 1 181 ? -35.285 34.707 45.712 1.00 71.19 181 SER A N 1
ATOM 1480 C CA . SER A 1 181 ? -35.141 34.241 47.085 1.00 71.19 181 SER A CA 1
ATOM 1481 C C . SER A 1 181 ? -36.419 34.529 47.872 1.00 71.19 181 SER A C 1
ATOM 1483 O O . SER A 1 181 ? -36.969 35.632 47.826 1.00 71.19 181 SER A O 1
ATOM 1485 N N . LEU A 1 182 ? -36.884 33.524 48.619 1.00 80.50 182 LEU A N 1
ATOM 1486 C CA . LEU A 1 182 ? -38.050 33.613 49.506 1.00 80.50 182 LEU A CA 1
ATOM 1487 C C . LEU A 1 182 ? -37.981 34.843 50.427 1.00 80.50 182 LEU A C 1
ATOM 1489 O O . LEU A 1 182 ? -38.977 35.532 50.625 1.00 80.50 182 LEU A O 1
ATOM 1493 N N . LEU A 1 183 ? -36.780 35.154 50.923 1.00 83.31 183 LEU A N 1
ATOM 1494 C CA . LEU A 1 183 ? -36.518 36.307 51.784 1.00 83.31 183 LEU A CA 1
ATOM 1495 C C . LEU A 1 183 ? -36.846 37.641 51.098 1.00 83.31 183 LEU A C 1
ATOM 1497 O O . LEU A 1 183 ? -37.539 38.464 51.687 1.00 83.31 183 LEU A O 1
ATOM 1501 N N . LYS A 1 184 ? -36.445 37.831 49.832 1.00 83.12 184 LYS A N 1
ATOM 1502 C CA . LYS A 1 184 ? -36.757 39.058 49.078 1.00 83.12 184 LYS A CA 1
ATOM 1503 C C . LYS A 1 184 ? -38.261 39.220 48.864 1.00 83.12 184 LYS A C 1
ATOM 1505 O O . LYS A 1 184 ? -38.778 40.330 48.958 1.00 83.12 184 LYS A O 1
ATOM 1510 N N . ALA A 1 185 ? -38.967 38.124 48.580 1.00 85.56 185 ALA A N 1
ATOM 1511 C CA . ALA A 1 185 ? -40.420 38.156 48.439 1.00 85.56 185 ALA A CA 1
ATOM 1512 C C . ALA A 1 185 ? -41.111 38.502 49.769 1.00 85.56 185 ALA A C 1
ATOM 1514 O O . ALA A 1 185 ? -42.029 39.317 49.778 1.00 85.56 185 ALA A O 1
ATOM 1515 N N . MET A 1 186 ? -40.646 37.947 50.893 1.00 85.62 186 MET A N 1
ATOM 1516 C CA . MET A 1 186 ? -41.168 38.285 52.224 1.00 85.62 186 MET A CA 1
ATOM 1517 C C . MET A 1 186 ? -40.930 39.753 52.595 1.00 85.62 186 MET A C 1
ATOM 1519 O O . MET A 1 186 ? -41.838 40.414 53.094 1.00 85.62 186 MET A O 1
ATOM 1523 N N . GLU A 1 187 ? -39.737 40.288 52.335 1.00 86.69 187 GLU A N 1
ATOM 1524 C CA . GLU A 1 187 ? -39.425 41.700 52.584 1.00 86.69 187 GLU A CA 1
ATOM 1525 C C . GLU A 1 187 ? -40.310 42.632 51.749 1.00 86.69 187 GLU A C 1
ATOM 1527 O O . GLU A 1 187 ? -40.890 43.578 52.284 1.00 86.69 187 GLU A O 1
ATOM 1532 N N . ALA A 1 188 ? -40.477 42.331 50.458 1.00 86.12 188 ALA A N 1
ATOM 1533 C CA . ALA A 1 188 ? -41.352 43.084 49.567 1.00 86.12 188 ALA A CA 1
ATOM 1534 C C . ALA A 1 188 ? -42.826 43.026 50.010 1.00 86.12 188 ALA A C 1
ATOM 1536 O O . ALA A 1 188 ? -43.528 44.036 49.955 1.00 86.12 188 ALA A O 1
ATOM 1537 N N . LEU A 1 189 ? -43.291 41.870 50.499 1.00 88.62 189 LEU A N 1
ATOM 1538 C CA . LEU A 1 189 ? -44.641 41.713 51.044 1.00 88.62 189 LEU A CA 1
ATOM 1539 C C . LEU A 1 189 ? -44.859 42.594 52.282 1.00 88.62 189 LEU A C 1
ATOM 1541 O O . LEU A 1 189 ? -45.865 43.295 52.365 1.00 88.62 189 LEU A O 1
ATOM 1545 N N . ASN A 1 190 ? -43.902 42.602 53.214 1.00 89.50 190 ASN A N 1
ATOM 1546 C CA . ASN A 1 190 ? -43.968 43.443 54.411 1.00 89.50 190 ASN A CA 1
ATOM 1547 C C . ASN A 1 190 ? -43.991 44.936 54.047 1.00 89.50 190 ASN A C 1
ATOM 1549 O O . ASN A 1 190 ? -44.769 45.703 54.613 1.00 89.50 190 ASN A O 1
ATOM 1553 N N . GLN A 1 191 ? -43.186 45.348 53.063 1.00 88.00 191 GLN A N 1
ATOM 1554 C CA . GLN A 1 191 ? -43.177 46.726 52.564 1.00 88.00 191 GLN A CA 1
ATOM 1555 C C . GLN A 1 191 ? -44.510 47.114 51.912 1.00 88.00 191 GLN A C 1
ATOM 1557 O O . GLN A 1 191 ? -45.037 48.190 52.201 1.00 88.00 191 GLN A O 1
ATOM 1562 N N . LEU A 1 192 ? -45.089 46.237 51.081 1.00 88.00 192 LEU A N 1
ATOM 1563 C CA . LEU A 1 192 ? -46.426 46.429 50.512 1.00 88.00 192 LEU A CA 1
ATOM 1564 C C . LEU A 1 192 ? -47.480 46.594 51.609 1.00 88.00 192 LEU A C 1
ATOM 1566 O O . LEU A 1 192 ? -48.305 47.500 51.527 1.00 88.00 192 LEU A O 1
ATOM 1570 N N . GLN A 1 193 ? -47.432 45.768 52.656 1.00 91.62 193 GLN A N 1
ATOM 1571 C CA . GLN A 1 193 ? -48.371 45.844 53.773 1.00 91.62 193 GLN A CA 1
ATOM 1572 C C . GLN A 1 193 ? -48.259 47.175 54.534 1.00 91.62 193 GLN A C 1
ATOM 1574 O O . GLN A 1 193 ? -49.279 47.799 54.841 1.00 91.62 193 GLN A O 1
ATOM 1579 N N . SER A 1 194 ? -47.037 47.650 54.801 1.00 90.12 194 SER A N 1
ATOM 1580 C CA . SER A 1 194 ? -46.821 48.966 55.418 1.00 90.12 194 SER A CA 1
ATOM 1581 C C . SER A 1 194 ? -47.294 50.112 54.518 1.00 90.12 194 SER A C 1
ATOM 1583 O O . SER A 1 194 ? -47.910 51.058 55.005 1.00 90.12 194 SER A O 1
ATOM 1585 N N . CYS A 1 195 ? -47.056 50.018 53.207 1.00 89.38 195 CYS A N 1
ATOM 1586 C CA . CYS A 1 195 ? -47.496 51.017 52.235 1.00 89.38 195 CYS A CA 1
ATOM 1587 C C . CYS A 1 195 ? -49.026 51.092 52.142 1.00 89.38 195 CYS A C 1
ATOM 1589 O O . CYS A 1 195 ? -49.580 52.185 52.225 1.00 89.38 195 CYS A O 1
ATOM 1591 N N . ILE A 1 196 ? -49.710 49.946 52.050 1.00 90.50 196 ILE A N 1
ATOM 1592 C CA . ILE A 1 196 ? -51.179 49.874 52.060 1.00 90.50 196 ILE A CA 1
ATOM 1593 C C . ILE A 1 196 ? -51.731 50.503 53.341 1.00 90.50 196 ILE A C 1
ATOM 1595 O O . ILE A 1 196 ? -52.570 51.390 53.251 1.00 90.50 196 ILE A O 1
ATOM 1599 N N . SER A 1 197 ? -51.205 50.129 54.512 1.00 91.00 197 SER A N 1
ATOM 1600 C CA . SER A 1 197 ? -51.651 50.698 55.796 1.00 91.00 197 SER A CA 1
ATOM 1601 C C . SER A 1 197 ? -51.478 52.226 55.844 1.00 91.00 197 SER A C 1
ATOM 1603 O O . SER A 1 197 ? -52.345 52.946 56.338 1.00 91.00 197 SER A O 1
ATOM 1605 N N . SER A 1 198 ? -50.371 52.741 55.294 1.00 93.00 198 SER A N 1
ATOM 1606 C CA . SER A 1 198 ? -50.129 54.184 55.177 1.00 93.00 198 SER A CA 1
ATOM 1607 C C . SER A 1 198 ? -51.133 54.857 54.237 1.00 93.00 198 SER A C 1
ATOM 1609 O O . SER A 1 198 ? -51.713 55.877 54.601 1.00 93.00 198 SER A O 1
ATOM 1611 N N . LEU A 1 199 ? -51.367 54.295 53.049 1.00 90.94 199 LEU A N 1
ATOM 1612 C CA . LEU A 1 199 ? -52.328 54.830 52.078 1.00 90.94 199 LEU A CA 1
ATOM 1613 C C . LEU A 1 199 ? -53.764 54.786 52.611 1.00 90.94 199 LEU A C 1
ATOM 1615 O O . LEU A 1 199 ? -54.521 55.727 52.399 1.00 90.94 199 LEU A O 1
ATOM 1619 N N . GLU A 1 200 ? -54.145 53.735 53.337 1.00 91.50 200 GLU A N 1
ATOM 1620 C CA . GLU A 1 200 ? -55.443 53.645 54.012 1.00 91.50 200 GLU A CA 1
ATOM 1621 C C . GLU A 1 200 ? -55.618 54.767 55.042 1.00 91.50 200 GLU A C 1
ATOM 1623 O O . GLU A 1 200 ? -56.664 55.421 55.063 1.00 91.50 200 GLU A O 1
ATOM 1628 N N . SER A 1 201 ? -54.584 55.043 55.849 1.00 89.19 201 SER A N 1
ATOM 1629 C CA . SER A 1 201 ? -54.610 56.165 56.795 1.00 89.19 201 SER A CA 1
ATOM 1630 C C . SER A 1 201 ? -54.707 57.521 56.086 1.00 89.19 201 SER A C 1
ATOM 1632 O O . SER A 1 201 ? -55.524 58.354 56.475 1.00 89.19 201 SER A O 1
ATOM 1634 N N . GLU A 1 202 ? -53.975 57.713 54.983 1.00 92.19 202 GLU A N 1
ATOM 1635 C CA . GLU A 1 202 ? -54.029 58.935 54.175 1.00 92.19 202 GLU A CA 1
ATOM 1636 C C . GLU A 1 202 ? -55.412 59.133 53.533 1.00 92.19 202 GLU A C 1
ATOM 1638 O O . GLU A 1 202 ? -55.936 60.248 53.508 1.00 92.19 202 GLU A O 1
ATOM 1643 N N . VAL A 1 203 ? -56.048 58.061 53.050 1.00 90.56 203 VAL A N 1
ATOM 1644 C CA . VAL A 1 203 ? -57.412 58.107 52.505 1.00 90.56 203 VAL A CA 1
ATOM 1645 C C . VAL A 1 203 ? -58.417 58.510 53.580 1.00 90.56 203 VAL A C 1
ATOM 1647 O O . VAL A 1 203 ? -59.286 59.342 53.303 1.00 90.56 203 VAL A O 1
ATOM 1650 N N . GLU A 1 204 ? -58.322 57.968 54.797 1.00 92.12 204 GLU A N 1
ATOM 1651 C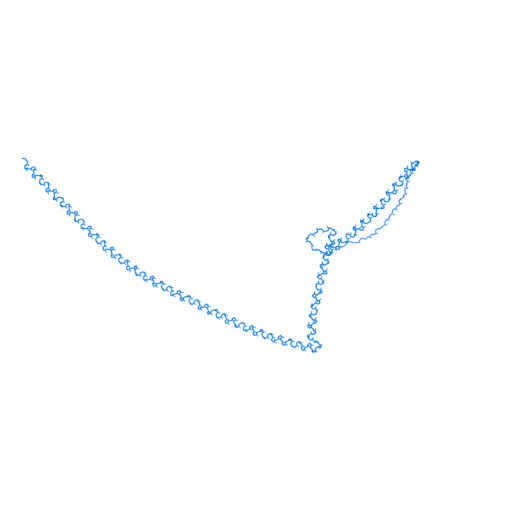 CA . GLU A 1 204 ? -59.230 58.359 55.879 1.00 92.12 204 GLU A CA 1
ATOM 1652 C C . GLU A 1 204 ? -58.965 59.801 56.347 1.00 92.12 204 GLU A C 1
ATOM 1654 O O . GLU A 1 204 ? -59.916 60.567 56.524 1.00 92.12 204 GLU A O 1
ATOM 1659 N N . ASP A 1 205 ? -57.706 60.237 56.416 1.00 90.19 205 ASP A N 1
ATOM 1660 C CA . ASP A 1 205 ? -57.340 61.629 56.701 1.00 90.19 205 ASP A CA 1
ATOM 1661 C C . ASP A 1 205 ? -57.895 62.594 55.646 1.00 90.19 205 ASP A C 1
ATOM 1663 O O . ASP A 1 205 ? -58.517 63.613 55.974 1.00 90.19 205 ASP A O 1
ATOM 1667 N N . LEU A 1 206 ? -57.740 62.270 54.359 1.00 90.50 206 LEU A N 1
ATOM 1668 C CA . LEU A 1 206 ? -58.325 63.032 53.255 1.00 90.50 206 LEU A CA 1
ATOM 1669 C C . LEU A 1 206 ? -59.849 63.037 53.331 1.00 90.50 206 LEU A C 1
ATOM 1671 O O . LEU A 1 206 ? -60.478 64.072 53.103 1.00 90.50 206 LEU A O 1
ATOM 1675 N N . ARG A 1 207 ? -60.467 61.916 53.702 1.00 91.88 207 ARG A N 1
ATOM 1676 C CA . ARG A 1 207 ? -61.915 61.818 53.885 1.00 91.88 207 ARG A CA 1
ATOM 1677 C C . ARG A 1 207 ? -62.395 62.733 55.006 1.00 91.88 207 ARG A C 1
ATOM 1679 O O . ARG A 1 207 ? -63.390 63.442 54.817 1.00 91.88 207 ARG A O 1
ATOM 1686 N N . ILE A 1 208 ? -61.696 62.762 56.140 1.00 90.00 208 ILE A N 1
ATOM 1687 C CA . ILE A 1 208 ? -61.963 63.683 57.250 1.00 90.00 208 ILE A CA 1
ATOM 1688 C C . ILE A 1 208 ? -61.761 65.127 56.786 1.00 90.00 208 ILE A C 1
ATOM 1690 O O . ILE A 1 208 ? -62.643 65.958 56.995 1.00 90.00 208 ILE A O 1
ATOM 1694 N N . LYS A 1 209 ? -60.672 65.431 56.074 1.00 89.81 209 LYS A N 1
ATOM 1695 C CA . LYS A 1 209 ? -60.397 66.766 55.522 1.00 89.81 209 LYS A CA 1
ATOM 1696 C C . LYS A 1 209 ? -61.484 67.220 54.548 1.00 89.81 209 LYS A C 1
ATOM 1698 O O . LYS A 1 209 ? -61.922 68.364 54.617 1.00 89.81 209 LYS A O 1
ATOM 1703 N N . CYS A 1 210 ? -61.989 66.335 53.692 1.00 86.12 210 CYS A N 1
ATOM 1704 C CA . CYS A 1 210 ? -63.120 66.613 52.809 1.00 86.12 210 CYS A CA 1
ATOM 1705 C C . CYS A 1 210 ? -64.425 66.844 53.584 1.00 86.12 210 CYS A C 1
ATOM 1707 O O . CYS A 1 210 ? -65.203 67.716 53.195 1.00 86.12 210 CYS A O 1
ATOM 1709 N N . LYS A 1 211 ? -64.686 66.089 54.662 1.00 88.69 211 LYS A N 1
ATOM 1710 C CA . LYS A 1 211 ? -65.824 66.346 55.566 1.00 88.69 211 LYS A CA 1
ATOM 1711 C C . LYS A 1 211 ? -65.683 67.718 56.236 1.00 88.69 211 LYS A C 1
ATOM 1713 O O . LYS A 1 211 ? -66.633 68.491 56.237 1.00 88.69 211 LYS A O 1
ATOM 1718 N N . LEU A 1 212 ? -64.490 68.053 56.723 1.00 83.75 212 LEU A N 1
ATOM 1719 C CA . LEU A 1 212 ? -64.191 69.318 57.394 1.00 83.75 212 LEU A CA 1
ATOM 1720 C C . LEU A 1 212 ? -64.278 70.505 56.430 1.00 83.75 212 LEU A C 1
ATOM 1722 O O . LEU A 1 212 ? -64.830 71.535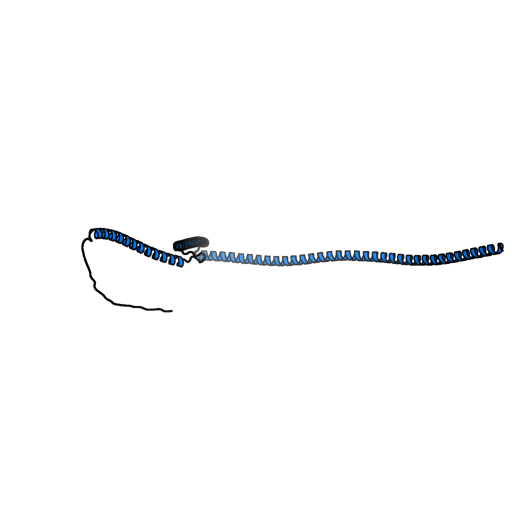 56.790 1.00 83.75 212 LEU A O 1
ATOM 1726 N N . LEU A 1 213 ? -63.811 70.366 55.185 1.00 83.88 213 LEU A N 1
ATOM 1727 C CA . LEU A 1 213 ? -63.985 71.382 54.141 1.00 83.88 213 LEU A CA 1
ATOM 1728 C C . LEU A 1 213 ? -65.460 71.593 53.784 1.00 83.88 213 LEU A C 1
ATOM 1730 O O . LEU A 1 213 ? -65.875 72.738 53.618 1.00 83.88 213 LEU A O 1
ATOM 1734 N N . ARG A 1 214 ? -66.262 70.522 53.718 1.00 83.62 214 ARG A N 1
ATOM 1735 C CA . ARG A 1 214 ? -67.720 70.623 53.534 1.00 83.62 214 ARG A CA 1
ATOM 1736 C C . ARG A 1 214 ? -68.396 71.343 54.703 1.00 83.62 214 ARG A C 1
ATOM 1738 O O . ARG A 1 214 ? -69.173 72.264 54.473 1.00 83.62 214 ARG A O 1
ATOM 1745 N N . GLU A 1 215 ? -68.050 71.000 55.942 1.00 79.94 215 GLU A N 1
ATOM 1746 C CA . GLU A 1 215 ? -68.559 71.696 57.132 1.00 79.94 215 GLU A CA 1
ATOM 1747 C C . GLU A 1 215 ? -68.072 73.145 57.217 1.00 79.94 215 GLU A C 1
ATOM 1749 O O . GLU A 1 215 ? -68.847 74.033 57.549 1.00 79.94 215 GLU A O 1
ATOM 1754 N N . LYS A 1 216 ? -66.818 73.429 56.853 1.00 80.94 216 LYS A N 1
ATOM 1755 C CA . LYS A 1 216 ? -66.284 74.793 56.767 1.00 80.94 216 LYS A CA 1
ATOM 1756 C C . LYS A 1 216 ? -67.016 75.608 55.707 1.00 80.94 216 LYS A C 1
ATOM 1758 O O . LYS A 1 216 ? -67.270 76.778 55.948 1.00 80.94 216 LYS A O 1
ATOM 1763 N N . ALA A 1 217 ? -67.380 75.019 54.567 1.00 75.56 217 ALA A N 1
ATOM 1764 C CA . ALA A 1 217 ? -68.217 75.679 53.568 1.00 75.56 217 ALA A CA 1
ATOM 1765 C C . ALA A 1 217 ? -69.623 75.981 54.119 1.00 75.56 217 ALA A C 1
ATOM 1767 O O . ALA A 1 217 ? -70.110 77.092 53.937 1.00 75.56 217 ALA A O 1
ATOM 1768 N N . ARG A 1 218 ? -70.225 75.051 54.874 1.00 80.88 218 ARG A N 1
ATOM 1769 C CA . ARG A 1 218 ? -71.517 75.242 55.562 1.00 80.88 218 ARG A CA 1
ATOM 1770 C C . ARG A 1 218 ? -71.459 76.296 56.679 1.00 80.88 218 ARG A C 1
ATOM 1772 O O . ARG A 1 218 ? -72.381 77.084 56.855 1.00 80.88 218 ARG A O 1
ATOM 1779 N N . LEU A 1 219 ? -70.375 76.331 57.449 1.00 73.38 219 LEU A N 1
ATOM 1780 C CA . LEU A 1 219 ? -70.141 77.354 58.469 1.00 73.38 219 LEU A CA 1
ATOM 1781 C C . LEU A 1 219 ? -69.794 78.703 57.841 1.00 73.38 219 LEU A C 1
ATOM 1783 O O . LEU A 1 219 ? -70.198 79.722 58.379 1.00 73.38 219 LEU A O 1
ATOM 1787 N N . ASN A 1 220 ? -69.090 78.733 56.707 1.00 71.38 220 ASN A N 1
ATOM 1788 C CA . ASN A 1 220 ? -68.855 79.960 55.951 1.00 71.38 220 ASN A CA 1
ATOM 1789 C C . ASN A 1 220 ? -70.146 80.497 55.336 1.00 71.38 220 ASN A C 1
ATOM 1791 O O . ASN A 1 220 ? -70.307 81.706 55.349 1.00 71.38 220 ASN A O 1
ATOM 1795 N N . SER A 1 221 ? -71.074 79.658 54.860 1.00 68.81 221 SER A N 1
ATOM 1796 C CA . SER A 1 221 ? -72.392 80.147 54.433 1.00 68.81 221 SER A CA 1
ATOM 1797 C C . SER A 1 221 ? -73.175 80.722 55.616 1.00 68.81 221 SER A C 1
ATOM 1799 O O . SER A 1 221 ? -73.671 81.834 55.526 1.00 68.81 221 SER A O 1
ATOM 1801 N N . LEU A 1 222 ? -73.163 80.050 56.775 1.00 63.16 222 LEU A N 1
ATOM 1802 C CA . LEU A 1 222 ? -73.761 80.584 58.007 1.00 63.16 222 LEU A CA 1
ATOM 1803 C C . LEU A 1 222 ? -73.071 81.862 58.504 1.00 63.16 222 LEU A C 1
ATOM 1805 O O . LEU A 1 222 ? -73.741 82.739 59.028 1.00 63.16 222 LEU A O 1
ATOM 1809 N N . ARG A 1 223 ? -71.748 81.991 58.336 1.00 56.09 223 ARG A N 1
ATOM 1810 C CA . ARG A 1 223 ? -70.977 83.188 58.702 1.00 56.09 223 ARG A CA 1
ATOM 1811 C C . ARG A 1 223 ? -71.203 84.324 57.717 1.00 56.09 223 ARG A C 1
ATOM 1813 O O . ARG A 1 223 ? -71.271 85.461 58.146 1.00 56.09 223 ARG A O 1
ATOM 1820 N N . SER A 1 224 ? -71.351 84.039 56.429 1.00 51.19 224 SER A N 1
ATOM 1821 C CA . SER A 1 224 ? -71.795 85.025 55.443 1.00 51.19 224 SER A CA 1
ATOM 1822 C C . SER A 1 224 ? -73.216 85.511 55.741 1.00 51.19 224 SER A C 1
ATOM 1824 O O . SER A 1 224 ? -73.483 86.692 55.543 1.00 51.19 224 SER A O 1
ATOM 1826 N N . ASP A 1 225 ? -74.069 84.659 56.317 1.00 47.00 225 ASP A N 1
ATOM 1827 C CA . ASP A 1 225 ? -75.399 85.047 56.798 1.00 47.00 225 ASP A CA 1
ATOM 1828 C C . ASP A 1 225 ? -75.368 85.733 58.185 1.00 47.00 225 ASP A C 1
ATOM 1830 O O . ASP A 1 225 ? -76.275 86.495 58.516 1.00 47.00 225 ASP A O 1
ATOM 1834 N N . SER A 1 226 ? -74.324 85.514 58.999 1.00 41.28 226 SER A N 1
ATOM 1835 C CA . SER A 1 226 ? -74.243 85.980 60.395 1.00 41.28 226 SER A CA 1
ATOM 1836 C C . SER A 1 226 ? -73.143 87.004 60.701 1.00 41.28 226 SER A C 1
ATOM 1838 O O . SER A 1 226 ? -73.030 87.417 61.850 1.00 41.28 226 SER A O 1
ATOM 1840 N N . SER A 1 227 ? -72.306 87.416 59.743 1.00 37.31 227 SER A N 1
ATOM 1841 C CA . SER A 1 227 ? -71.296 88.473 59.927 1.00 37.31 227 SER A CA 1
ATOM 1842 C C . SER A 1 227 ? -71.721 89.777 59.257 1.00 37.31 227 SER A C 1
ATOM 1844 O O . SER A 1 227 ? -70.952 90.429 58.556 1.00 37.31 227 SER A O 1
ATOM 1846 N N . SER A 1 228 ? -72.971 90.149 59.526 1.00 32.25 228 SER A N 1
ATOM 1847 C CA . SER A 1 228 ? -73.279 91.442 60.126 1.00 32.25 228 SER A CA 1
ATOM 1848 C C . SER A 1 228 ? -73.009 91.296 61.633 1.00 32.25 228 SER A C 1
ATOM 1850 O O . SER A 1 228 ? -73.554 90.387 62.240 1.00 32.25 228 SER A O 1
ATOM 1852 N N . MET A 1 229 ? -72.194 92.171 62.229 1.00 29.12 229 MET A N 1
ATOM 1853 C CA . MET A 1 229 ? -71.863 92.264 63.673 1.00 29.12 229 MET A CA 1
ATOM 1854 C C . MET A 1 229 ? -70.533 91.645 64.170 1.00 29.12 229 MET A C 1
ATOM 1856 O O . MET A 1 229 ? -70.413 90.479 64.521 1.00 29.12 229 MET A O 1
ATOM 1860 N N . SER A 1 230 ? -69.558 92.558 64.271 1.00 28.09 230 SER A N 1
ATOM 1861 C CA . SER A 1 230 ? -68.690 92.862 65.427 1.00 28.09 230 SER A CA 1
ATOM 1862 C C . SER A 1 230 ? -67.649 91.871 65.979 1.00 28.09 230 SER A C 1
ATOM 1864 O O . SER A 1 230 ? -67.994 90.838 66.539 1.00 28.09 230 SER A O 1
ATOM 1866 N N . SER A 1 231 ? -66.416 92.411 66.065 1.00 29.45 231 SER A N 1
ATOM 1867 C CA . SER A 1 231 ? -65.400 92.275 67.142 1.00 29.45 231 SER A CA 1
ATOM 1868 C C . SER A 1 231 ? -64.790 90.885 67.382 1.00 29.45 231 SER A C 1
ATOM 1870 O O . SER A 1 231 ? -65.435 89.872 67.189 1.00 29.45 231 SER A O 1
ATOM 1872 N N . GLY A 1 232 ? -63.549 90.705 67.821 1.00 29.47 232 GLY A N 1
ATOM 1873 C CA . GLY A 1 232 ? -62.511 91.577 68.355 1.00 29.47 232 GLY A CA 1
ATOM 1874 C C . GLY A 1 232 ? -61.441 90.666 68.987 1.00 29.47 232 GLY A C 1
ATOM 1875 O O . GLY A 1 232 ? -61.731 89.520 69.316 1.00 29.47 232 GLY A O 1
ATOM 1876 N N . ALA A 1 233 ? -60.212 91.178 69.062 1.00 28.59 233 ALA A N 1
ATOM 1877 C CA . ALA A 1 233 ? -59.034 90.748 69.832 1.00 28.59 233 ALA A CA 1
ATOM 1878 C C . ALA A 1 233 ? -59.204 89.633 70.898 1.00 28.59 233 ALA A C 1
ATOM 1880 O O . ALA A 1 233 ? -60.122 89.691 71.707 1.00 28.59 233 ALA A O 1
ATOM 1881 N N . ASN A 1 234 ? -58.229 88.726 71.063 1.00 30.53 234 ASN A N 1
ATOM 1882 C CA . ASN A 1 234 ? -57.011 88.983 71.853 1.00 30.53 234 ASN A CA 1
ATOM 1883 C C . ASN A 1 234 ? -56.162 87.713 72.096 1.00 30.53 234 ASN A C 1
ATOM 1885 O O . ASN A 1 234 ? -56.639 86.584 72.013 1.00 30.53 234 ASN A O 1
ATOM 1889 N N . GLU A 1 235 ? -54.895 87.954 72.421 1.00 35.16 235 GLU A N 1
ATOM 1890 C CA . GLU A 1 235 ? -53.843 87.017 72.824 1.00 35.16 235 GLU A CA 1
ATOM 1891 C C . GLU A 1 235 ? -54.096 86.320 74.183 1.00 35.16 235 GLU A C 1
ATOM 1893 O O . GLU A 1 235 ? -54.720 86.894 75.073 1.00 35.16 235 GLU A O 1
ATOM 1898 N N . SER A 1 236 ? -53.498 85.133 74.391 1.00 31.42 236 SER A N 1
ATOM 1899 C CA . SER A 1 236 ? -52.437 84.892 75.402 1.00 31.42 236 SER A CA 1
ATOM 1900 C C . SER A 1 236 ? -52.429 83.480 76.031 1.00 31.42 236 SER A C 1
ATOM 1902 O O . SER A 1 236 ? -53.416 83.002 76.583 1.00 31.42 236 SER A O 1
ATOM 1904 N N . SER A 1 237 ? -51.215 82.913 76.084 1.00 34.41 237 SER A N 1
ATOM 1905 C CA . SER A 1 237 ? -50.621 82.073 77.150 1.00 34.41 237 SER A CA 1
ATOM 1906 C C . SER A 1 237 ? -51.075 80.617 77.391 1.00 34.41 237 SER A C 1
ATOM 1908 O O . SER A 1 237 ? -52.159 80.360 77.901 1.00 34.41 237 SER A O 1
ATOM 1910 N N . ARG A 1 238 ? -50.139 79.660 77.220 1.00 32.62 238 ARG A N 1
ATOM 1911 C CA . ARG A 1 238 ? -49.405 78.982 78.325 1.00 32.62 238 ARG A CA 1
ATOM 1912 C C . ARG A 1 238 ? -48.493 77.837 77.831 1.00 32.62 238 ARG A C 1
ATOM 1914 O O . ARG A 1 238 ? -48.923 76.934 77.126 1.00 32.62 238 ARG A O 1
ATOM 1921 N N . SER A 1 239 ? -47.238 77.888 78.270 1.00 34.25 239 SER A N 1
ATOM 1922 C CA . SER A 1 239 ? -46.204 76.828 78.324 1.00 34.25 239 SER A CA 1
ATOM 1923 C C . SER A 1 239 ? -46.497 75.831 79.490 1.00 34.25 239 SER A C 1
ATOM 1925 O O . SER A 1 239 ? -47.550 76.011 80.107 1.00 34.25 239 SER A O 1
ATO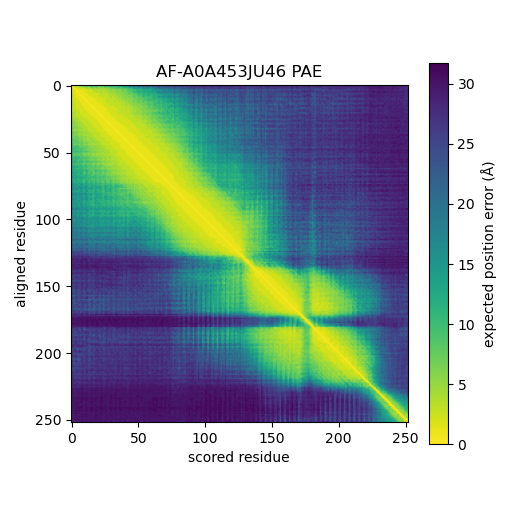M 1927 N N . PRO A 1 240 ? -45.613 74.895 79.956 1.00 50.38 240 PRO A N 1
ATOM 1928 C CA . PRO A 1 240 ? -44.313 74.385 79.453 1.00 50.38 240 PRO A CA 1
ATOM 1929 C C . PRO A 1 240 ? -44.006 72.850 79.682 1.00 50.38 240 PRO A C 1
ATOM 1931 O O . PRO A 1 240 ? -44.625 72.176 80.493 1.00 50.38 240 PRO A O 1
ATOM 1934 N N . SER A 1 241 ? -42.935 72.358 79.028 1.00 36.81 241 SER A N 1
ATOM 1935 C CA . SER A 1 241 ? -41.780 71.565 79.555 1.00 36.81 241 SER A CA 1
ATOM 1936 C C . SER A 1 241 ? -41.814 70.106 80.110 1.00 36.81 241 SER A C 1
ATOM 1938 O O . SER A 1 241 ? -42.569 69.782 81.017 1.00 36.81 241 SER A O 1
ATOM 1940 N N . VAL A 1 242 ? -40.748 69.368 79.710 1.00 37.88 242 VAL A N 1
ATOM 1941 C CA . VAL A 1 242 ? -39.817 68.464 80.468 1.00 37.88 242 VAL A CA 1
ATOM 1942 C C . VAL A 1 242 ? -39.794 66.940 80.165 1.00 37.88 242 VAL A C 1
ATOM 1944 O O . VAL A 1 242 ? -40.699 66.195 80.508 1.00 37.88 242 VAL A O 1
ATOM 1947 N N . CYS A 1 243 ? -38.635 66.533 79.608 1.00 33.53 243 CYS A N 1
ATOM 1948 C CA . CYS A 1 243 ? -37.729 65.372 79.815 1.00 33.5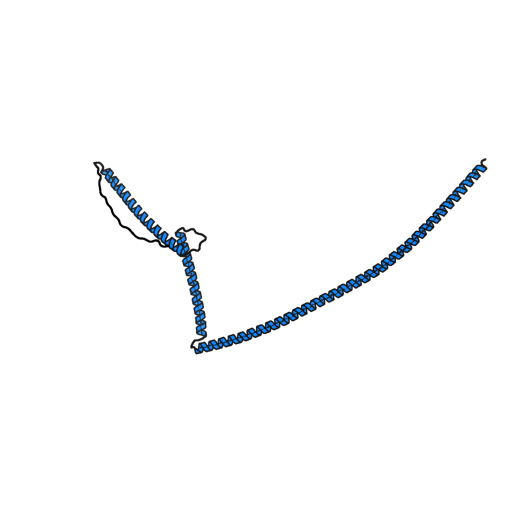3 243 CYS A CA 1
ATOM 1949 C C . CYS A 1 243 ? -38.221 63.971 80.249 1.00 33.53 243 CYS A C 1
ATOM 1951 O O . CYS A 1 243 ? -38.726 63.816 81.354 1.00 33.53 243 CYS A O 1
ATOM 1953 N N . ARG A 1 244 ? -37.723 62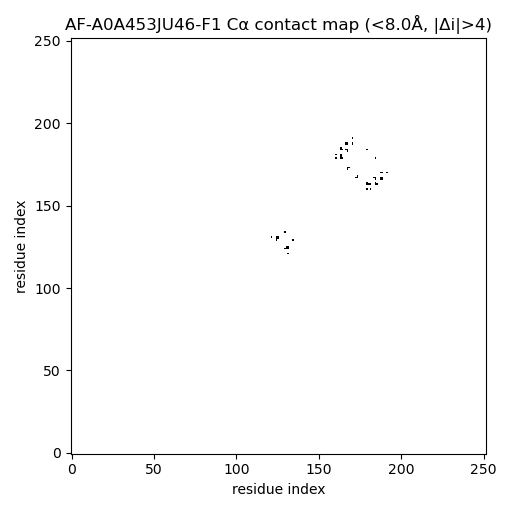.917 79.566 1.00 37.62 244 ARG A N 1
ATOM 1954 C CA . ARG A 1 244 ? -36.514 62.132 79.960 1.00 37.62 244 ARG A CA 1
ATOM 1955 C C . ARG A 1 244 ? -36.191 60.973 78.985 1.00 37.62 244 ARG A C 1
ATOM 1957 O O . ARG A 1 244 ? -37.083 60.287 78.508 1.00 37.62 244 ARG A O 1
ATOM 1964 N N . SER A 1 245 ? -34.891 60.782 78.749 1.00 39.06 245 SER A N 1
ATOM 1965 C CA . SER A 1 245 ? -34.156 59.703 78.038 1.00 39.06 245 SER A CA 1
ATOM 1966 C C . SER A 1 245 ? -34.046 58.402 78.889 1.00 39.06 245 SER A C 1
ATOM 1968 O O . SER A 1 245 ? -34.703 58.378 79.932 1.00 39.06 245 SER A O 1
ATOM 1970 N N . PRO A 1 246 ? -33.146 57.398 78.641 1.00 57.66 246 PRO A N 1
ATOM 1971 C CA . PRO A 1 246 ? -32.256 57.042 77.495 1.00 57.66 246 PRO A CA 1
ATOM 1972 C C . PRO A 1 246 ? -32.179 55.504 77.187 1.00 57.66 246 PRO A C 1
ATOM 1974 O O . PRO A 1 246 ? -32.883 54.733 77.832 1.00 57.66 246 PRO A O 1
ATOM 1977 N N . SER A 1 247 ? -31.296 55.059 76.258 1.00 42.59 247 SER A N 1
ATOM 1978 C CA . SER A 1 247 ? -30.366 53.870 76.308 1.00 42.59 247 SER A CA 1
ATOM 1979 C C . SER A 1 247 ? -29.843 53.529 74.882 1.00 42.59 247 SER A C 1
ATOM 1981 O O . SER A 1 247 ? -30.664 53.429 73.980 1.00 42.59 247 SER A O 1
ATOM 1983 N N . ILE A 1 248 ? -28.541 53.593 74.521 1.00 44.12 248 ILE A N 1
ATOM 1984 C CA . ILE A 1 248 ? -27.410 52.622 74.689 1.00 44.12 248 ILE A CA 1
ATOM 1985 C C . ILE A 1 248 ? -27.769 51.217 74.125 1.00 44.12 248 ILE A C 1
ATOM 1987 O O . ILE A 1 248 ? -28.823 50.718 74.480 1.00 44.12 248 ILE A O 1
ATOM 1991 N N . SER A 1 249 ? -27.022 50.495 73.269 1.00 40.47 249 SER A N 1
ATOM 1992 C CA . SER A 1 249 ? -25.588 50.426 72.931 1.00 40.47 249 SER A CA 1
ATOM 1993 C C . SER A 1 249 ? -25.344 50.045 71.455 1.00 40.47 249 SER A C 1
ATOM 1995 O O . SER A 1 249 ? -26.204 49.499 70.771 1.00 40.47 249 SER A O 1
ATOM 1997 N N . SER A 1 250 ? -24.113 50.299 71.006 1.00 48.19 250 SER A N 1
ATOM 1998 C CA . SER A 1 250 ? -23.474 49.740 69.814 1.00 48.19 250 SER A CA 1
ATOM 1999 C C . SER A 1 250 ? -22.424 48.733 70.286 1.00 48.19 250 SER A C 1
ATOM 2001 O O . SER A 1 250 ? -21.663 49.056 71.199 1.00 48.19 250 SER A O 1
ATOM 2003 N N . PHE A 1 251 ? -22.372 47.549 69.677 1.00 45.56 251 PHE A N 1
ATOM 2004 C CA . PHE A 1 251 ? -21.166 46.726 69.640 1.00 45.56 251 PHE A CA 1
ATOM 2005 C C . PHE A 1 251 ? -20.998 46.097 68.261 1.00 45.56 251 PHE A C 1
ATOM 2007 O O . PHE A 1 251 ? -21.954 45.836 67.532 1.00 45.56 251 PHE A O 1
ATOM 2014 N N . ARG A 1 252 ? -19.718 45.979 67.951 1.00 52.84 252 ARG A N 1
ATOM 2015 C CA . ARG A 1 252 ? -19.053 45.604 66.718 1.00 52.84 252 ARG A CA 1
ATOM 2016 C C . ARG A 1 252 ? -18.858 44.096 66.653 1.00 52.84 252 ARG A C 1
ATOM 2018 O O . ARG A 1 252 ? -18.731 43.499 67.745 1.00 52.84 252 ARG A O 1
#

Radius of gyration: 69.53 Å; Cα contacts (8 Å, |Δi|>4): 30; chains: 1; bounding box: 129×112×175 Å

Sequence (252 aa):
MKLKQQLDEFIEERQSWIDEINQRQSELGAARITVEQLRQKEHFMVAEVDLLKAENANYKTIIFNLEDEVKKLTRQQNLQLRINHHAKTKEENILLKKQNEELSAKLQQLGAIVTRTKEKLARYMVSDGKDPHEQIEEEELLRKKLEESEQDRSKLAENLSSLCTSVLKVAGVRNHESETSLLKAMEALNQLQSCISSLESEVEDLRIKCKLLREKARLNSLRSDSSSMSSGANESSRSPSVCRSPSISSFR

Mean predicted aligned error: 18.44 Å

Foldseek 3Di:
DVVVVVVVVVVVVVVVVVVVVVVVVVVVVVVVVVVVVVVVVVVVVVVVVVVVVVVVVVVVVVVVVVVVVVVVVVVVVVVVVVVVVVVVVVVVVVVVVVVVVVVVVVVVVVVVVVVVVVVVVCVVCVVVVHHPVVVVVVVVVVVVVVVVVVVVVVVVVVVLLVQLVVQCVVLVPDDDDDRSDSVVSVVSNVVVVVVVVVVVVVVVVVVVVVVVVVVVVVVVVVCVVVPPDDYDDDDDDDDDDDDDDDDDDDDD

Solvent-accessible surface area (backbone atoms only — not comparable to full-atom values): 14291 Å² total; per-residue (Å²): 114,71,71,58,55,56,50,52,52,54,51,50,54,51,47,52,51,51,50,50,52,52,50,52,51,52,52,52,50,53,52,53,52,53,53,50,54,50,50,54,50,49,54,53,51,52,53,51,52,54,51,52,51,53,52,49,55,49,52,53,51,51,51,54,51,50,54,51,50,52,53,52,52,53,53,51,52,53,51,51,52,51,51,53,50,52,51,52,54,52,53,53,48,54,52,52,49,53,52,50,51,51,51,50,50,50,51,52,52,51,50,56,49,52,52,52,50,51,55,50,50,48,52,51,35,51,74,70,73,38,58,69,62,60,53,52,54,48,50,54,52,49,52,50,52,47,52,54,50,53,50,50,52,48,53,51,51,50,53,50,48,54,48,34,50,51,46,28,55,75,59,66,60,88,70,96,84,64,84,85,47,65,65,60,22,52,54,40,49,54,52,47,52,54,49,50,54,49,51,53,51,50,51,51,50,50,50,50,50,53,51,49,51,52,49,49,52,56,49,47,53,51,40,71,74,53,67,71,78,81,88,76,89,84,89,84,90,83,86,84,92,85,89,84,88,90,83,89,87,85,87,133

Organism: Aegilops tauschii subsp. strangulata (NCBI:txid200361)

pLDDT: mean 85.02, std 19.58, range [28.09, 98.75]

Secondary structure (DSSP, 8-state):
-HHHHHHHHHHHHHHHHHHHHHHHHHHHHHHHHHHHHHHHHHHHHHHHHHHHHHHHHHHHHHHHHHHHHHHHHHHHHHHHHHHHHHHHHHHHHHHHHHHHHHHHHHHHHHHHHHHHHHHHHHHHHHHTT--HHHHHHHHHHHHHHHHHHHHHHHHHHHHHHHHHHHHHHHTT---SSS---HHHHHHHHHHHHHHHHHHHHHHHHHHHHHHHHHHHHHHHHHHHHH-SS-----------------------